Protein AF-A0A661BCQ5-F1 (afdb_monomer_lite)

Foldseek 3Di:
DDDDDDDDDPPPPDDDDDDDPPDDDFDLPPDPDCVVPDPDFFQKDKDQQWQFFQRDIAHAPPRIWIFGDGPVRLAHAAFAKKKKKFDWFAAALDADAFWKKKWKKWFAADAFPDDDLWGGAKFKFKWKDQPRPPDTDTFAWVVGAPIQFYPQVVVVVVNTRDGGHHGGDPYIDMIMGGPSVCHGTTMMMMIITGHHNADICVRCRNSGGNGMIIAFTWTGGPPDTRDTDGSPDCNTIDMDGPQFDFDQDDPDPPDSGGDIDGDDPPPPDDD

Sequence (271 aa):
MFKRLSFVFALVLAGAVWGQIDTLLFENFDHWDTTGWIFYQKFWHIRSDTITVHGHSAEPYDGGYWWCGIDSINGYSNWWLQYLVSKKFYIPPTHTGPVQLSFMLNMNIEPPAVYEIYDGWDGFNVRISTDGGATFQVIEPTPAYPCRSMYCFALNGEGDSIPGWGGSTTGWERKVFDISTYAGDSVIIAFVFSADPAVCTADTPAAGFYGVLIDNIVVKDSVDTFFADFAVDTSNFCPRDGYGTFTLTNATAHSDSYSLVAPNTIGTNYY

Secondary structure (DSSP, 8-state):
----------------------------S-----TT------SEEEE-SPEEETTEEE--SBSBEEEESBGGGTB--SSEEEEEEEPPEEPPSS-SS--EEEEEEEEE-PPP--BTTBSBSSEEEEEEESSSSS--EEPPPSSPPSBSSBHHHHHTTS-S---BB-SB-SS-EEEEEE-GGGTTSEEEEEEEEEE-SS--TTT-GGG---EEEEEEEEEE-SS-EEEEE-SS-SSSEEEEETT---B---S--SSS----B----------

Structure (mmCIF, N/CA/C/O backbone):
data_AF-A0A661BCQ5-F1
#
_entry.id   AF-A0A661BCQ5-F1
#
loop_
_atom_site.group_PDB
_atom_site.id
_atom_site.type_symbol
_atom_site.label_atom_id
_atom_site.label_alt_id
_atom_site.label_comp_id
_atom_site.label_asym_id
_atom_site.label_entity_id
_atom_site.label_seq_id
_atom_site.pdbx_PDB_ins_code
_atom_site.Cartn_x
_atom_site.Cartn_y
_atom_site.Cartn_z
_atom_site.occupancy
_atom_site.B_iso_or_equiv
_atom_site.auth_seq_id
_atom_site.auth_comp_id
_atom_site.auth_asym_id
_atom_site.auth_atom_id
_atom_site.pdbx_PDB_model_num
ATOM 1 N N . MET A 1 1 ? 28.826 -59.892 24.900 1.00 38.97 1 MET A N 1
ATOM 2 C CA . MET A 1 1 ? 28.587 -59.035 26.081 1.00 38.97 1 MET A CA 1
ATOM 3 C C . MET A 1 1 ? 27.249 -58.326 25.863 1.00 38.97 1 MET A C 1
ATOM 5 O O . MET A 1 1 ? 26.991 -57.917 24.742 1.00 38.97 1 MET A O 1
ATOM 9 N N . PHE A 1 2 ? 26.374 -58.381 26.872 1.00 28.28 2 PHE A N 1
ATOM 10 C CA . PHE A 1 2 ? 24.944 -58.002 26.958 1.00 28.28 2 PHE A CA 1
ATOM 11 C C . PHE A 1 2 ? 24.516 -56.788 26.098 1.00 28.28 2 PHE A C 1
ATOM 13 O O . PHE A 1 2 ? 25.200 -55.778 26.120 1.00 28.28 2 PHE A O 1
ATOM 20 N N . LYS A 1 3 ? 23.545 -56.886 25.169 1.00 27.20 3 LYS A N 1
ATOM 21 C CA . LYS A 1 3 ? 22.061 -57.062 25.225 1.00 27.20 3 LYS A CA 1
ATOM 22 C C . LYS A 1 3 ? 21.255 -55.754 25.426 1.00 27.20 3 LYS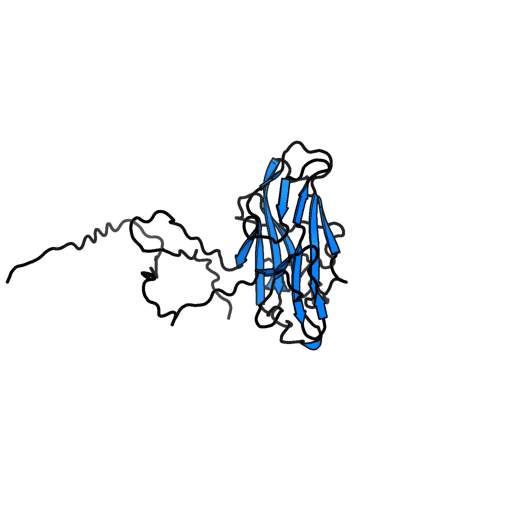 A C 1
ATOM 24 O O . LYS A 1 3 ? 21.135 -55.299 26.550 1.00 27.20 3 LYS A O 1
ATOM 29 N N . ARG A 1 4 ? 20.602 -55.337 24.319 1.00 33.22 4 ARG A N 1
ATOM 30 C CA . ARG A 1 4 ? 19.243 -54.753 24.130 1.00 33.22 4 ARG A CA 1
ATOM 31 C C . ARG A 1 4 ? 18.815 -53.519 24.949 1.00 33.22 4 ARG A C 1
ATOM 33 O O . ARG A 1 4 ? 18.757 -53.618 26.164 1.00 33.22 4 ARG A O 1
ATOM 40 N N . LEU A 1 5 ? 18.192 -52.538 24.273 1.00 27.22 5 LEU A N 1
ATOM 41 C CA . LEU A 1 5 ? 16.754 -52.273 24.475 1.00 27.22 5 LEU A CA 1
ATOM 42 C C . LEU A 1 5 ? 16.094 -51.515 23.302 1.00 27.22 5 LEU A C 1
ATOM 44 O O . LEU A 1 5 ? 16.668 -50.589 22.745 1.00 27.22 5 LEU A O 1
ATOM 48 N N . SER A 1 6 ? 14.901 -51.990 22.938 1.00 31.36 6 SER A N 1
ATOM 49 C CA . SER A 1 6 ? 13.970 -51.541 21.887 1.00 31.36 6 SER A CA 1
ATOM 50 C C . SER A 1 6 ? 13.321 -50.177 22.233 1.00 31.36 6 SER A C 1
ATOM 52 O O . SER A 1 6 ? 13.485 -49.718 23.355 1.00 31.36 6 SER A O 1
ATOM 54 N N . PHE A 1 7 ? 12.608 -49.454 21.357 1.00 25.42 7 PHE A N 1
ATOM 55 C CA . PHE A 1 7 ? 11.329 -49.820 20.726 1.00 25.42 7 PHE A CA 1
ATOM 56 C C . PHE A 1 7 ? 11.098 -49.098 19.388 1.00 25.42 7 PHE A C 1
ATOM 58 O O . PHE A 1 7 ? 11.237 -47.885 19.292 1.00 25.42 7 PHE A O 1
ATOM 65 N N . VAL A 1 8 ? 10.633 -49.857 18.392 1.00 32.72 8 VAL A N 1
ATOM 66 C CA . VAL A 1 8 ? 9.816 -49.345 17.286 1.00 32.72 8 VAL A CA 1
ATOM 67 C C . VAL A 1 8 ? 8.364 -49.535 17.711 1.00 32.72 8 VAL A C 1
ATOM 69 O O . VAL A 1 8 ? 7.945 -50.666 17.959 1.00 32.72 8 VAL A O 1
ATOM 72 N N . PHE A 1 9 ? 7.607 -48.445 17.793 1.00 25.94 9 PHE A N 1
ATOM 73 C CA . PHE A 1 9 ? 6.148 -48.482 17.814 1.00 25.94 9 PHE A CA 1
ATOM 74 C C . PHE A 1 9 ? 5.657 -47.849 16.512 1.00 25.94 9 PHE A C 1
ATOM 76 O O . PHE A 1 9 ? 5.392 -46.656 16.438 1.00 25.94 9 PHE A O 1
ATOM 83 N N . ALA A 1 10 ? 5.569 -48.663 15.462 1.00 30.55 10 ALA A N 1
ATOM 84 C CA . ALA A 1 10 ? 4.725 -48.357 14.320 1.00 30.55 10 ALA A CA 1
ATOM 85 C C . ALA A 1 10 ? 3.391 -49.063 14.566 1.00 30.55 10 ALA A C 1
ATOM 87 O O . ALA A 1 10 ? 3.222 -50.232 14.221 1.00 30.55 10 ALA A O 1
ATOM 88 N N . LEU A 1 11 ? 2.456 -48.370 15.216 1.00 27.83 11 LEU A N 1
ATOM 89 C CA . LEU A 1 11 ? 1.052 -48.752 15.145 1.00 27.83 11 LEU A CA 1
ATOM 90 C C . LEU A 1 11 ? 0.456 -48.033 13.935 1.00 27.83 11 LEU A C 1
ATOM 92 O O . LEU A 1 11 ? -0.059 -46.925 14.043 1.00 27.83 11 LEU A O 1
ATOM 96 N N . VAL A 1 12 ? 0.563 -48.668 12.769 1.00 34.12 12 VAL A N 1
ATOM 97 C CA . VAL A 1 12 ? -0.221 -48.285 11.594 1.00 34.12 12 VAL A CA 1
ATOM 98 C C . VAL A 1 12 ? -1.623 -48.845 11.807 1.00 34.12 12 VAL A C 1
ATOM 100 O O . VAL A 1 12 ? -1.898 -50.001 11.489 1.00 34.12 12 VAL A O 1
ATOM 103 N N . LEU A 1 13 ? -2.514 -48.033 12.379 1.00 29.53 13 LEU A N 1
ATOM 104 C CA . LEU A 1 13 ? -3.941 -48.227 12.155 1.00 29.53 13 LEU A CA 1
ATOM 105 C C . LEU A 1 13 ? -4.255 -47.626 10.784 1.00 29.53 13 LEU A C 1
ATOM 107 O O . LEU A 1 13 ? -4.392 -46.415 10.634 1.00 29.53 13 LEU A O 1
ATOM 111 N N . ALA A 1 14 ? -4.330 -48.487 9.771 1.00 40.12 14 ALA A N 1
ATOM 112 C CA . ALA A 1 14 ? -4.916 -48.126 8.493 1.00 40.12 14 ALA A CA 1
ATOM 113 C C . ALA A 1 14 ? -6.410 -47.851 8.711 1.00 40.12 14 ALA A C 1
ATOM 115 O O . ALA A 1 14 ? -7.184 -48.762 9.008 1.00 40.12 14 ALA A O 1
ATOM 116 N N . GLY A 1 15 ? -6.801 -46.588 8.578 1.00 31.14 15 GLY A N 1
ATOM 117 C CA . GLY A 1 15 ? -8.184 -46.147 8.647 1.00 31.14 15 GLY A CA 1
ATOM 118 C C . GLY A 1 15 ? -8.386 -44.940 7.745 1.00 31.14 15 GLY A C 1
ATOM 119 O O . GLY A 1 15 ? -8.089 -43.829 8.151 1.00 31.14 15 GLY A O 1
ATOM 120 N N . ALA A 1 16 ? -8.920 -45.210 6.554 1.00 32.66 16 ALA A N 1
ATOM 121 C CA . ALA A 1 16 ? -9.483 -44.271 5.586 1.00 32.66 16 ALA A CA 1
ATOM 122 C C . ALA A 1 16 ? -8.531 -43.247 4.928 1.00 32.66 16 ALA A C 1
ATOM 124 O O . ALA A 1 16 ? -7.803 -42.492 5.555 1.00 32.66 16 ALA A O 1
ATOM 125 N N . VAL A 1 17 ? -8.603 -43.258 3.596 1.00 42.41 17 VAL A N 1
ATOM 126 C CA . VAL A 1 17 ? -8.087 -42.290 2.621 1.00 42.41 17 VAL A CA 1
ATOM 127 C C . VAL A 1 17 ? -8.208 -40.845 3.123 1.00 42.41 17 VAL A C 1
ATOM 129 O O . VAL A 1 17 ? -9.232 -40.522 3.707 1.00 42.41 17 VAL A O 1
ATOM 132 N N . TRP A 1 18 ? -7.178 -40.026 2.875 1.00 35.28 18 TRP A N 1
ATOM 133 C CA . TRP A 1 18 ? -7.179 -38.631 2.376 1.00 35.28 18 TRP A CA 1
ATOM 134 C C . TRP A 1 18 ? -5.913 -37.912 2.882 1.00 35.28 18 TRP A C 1
ATOM 136 O O . TRP A 1 18 ? -5.773 -37.654 4.072 1.00 35.28 18 TRP A O 1
ATOM 146 N N . GLY A 1 19 ? -5.000 -37.581 1.961 1.00 36.69 19 GLY A N 1
ATOM 147 C CA . GLY A 1 19 ? -3.818 -36.754 2.226 1.00 36.69 19 GLY A CA 1
ATOM 148 C C . GLY A 1 19 ? -2.511 -37.542 2.288 1.00 36.69 19 GLY A C 1
ATOM 149 O O . GLY A 1 19 ? -2.118 -38.051 3.332 1.00 36.69 19 GLY A O 1
ATOM 150 N N . GLN A 1 20 ? -1.811 -37.614 1.157 1.00 32.84 20 GLN A N 1
ATOM 151 C CA . GLN A 1 20 ? -0.380 -37.899 1.126 1.00 32.84 20 GLN A CA 1
ATOM 152 C C . GLN A 1 20 ? 0.323 -36.755 1.874 1.00 32.84 20 GLN A C 1
ATOM 154 O O . GLN A 1 20 ? 0.468 -35.660 1.339 1.00 32.84 20 GLN A O 1
ATOM 159 N N . ILE A 1 21 ? 0.681 -36.973 3.141 1.00 36.84 21 ILE A N 1
ATOM 160 C CA . ILE A 1 21 ? 1.631 -36.108 3.845 1.00 36.84 21 ILE A CA 1
ATOM 161 C C . ILE A 1 21 ? 3.004 -36.548 3.353 1.00 36.84 21 ILE A C 1
ATOM 163 O O . ILE A 1 21 ? 3.598 -37.463 3.920 1.00 36.84 21 ILE A O 1
ATOM 167 N N . ASP A 1 22 ? 3.461 -35.952 2.253 1.00 32.72 22 ASP A N 1
ATOM 168 C CA . ASP A 1 22 ? 4.831 -36.127 1.789 1.00 32.72 22 ASP A CA 1
ATOM 169 C C . ASP A 1 22 ? 5.693 -34.942 2.215 1.00 32.72 22 ASP A C 1
ATOM 171 O O . ASP A 1 22 ? 5.356 -33.780 2.002 1.00 32.72 22 ASP A O 1
ATOM 175 N N . THR A 1 23 ? 6.852 -35.302 2.760 1.00 39.19 23 THR A N 1
ATOM 176 C CA . THR A 1 23 ? 7.944 -34.458 3.263 1.00 39.19 23 THR A CA 1
ATOM 177 C C . THR A 1 23 ? 7.744 -33.902 4.674 1.00 39.19 23 THR A C 1
ATOM 179 O O . THR A 1 23 ? 7.402 -32.744 4.890 1.00 39.19 23 THR A O 1
ATOM 182 N N . LEU A 1 24 ? 8.064 -34.740 5.664 1.00 33.81 24 LEU A N 1
ATOM 183 C CA . LEU A 1 24 ? 8.496 -34.275 6.978 1.00 33.81 24 LEU A CA 1
ATOM 184 C C . LEU A 1 24 ? 9.993 -33.946 6.878 1.00 33.81 24 LEU A C 1
ATOM 186 O O . LEU A 1 24 ? 10.824 -34.855 6.839 1.00 33.81 24 LEU A O 1
ATOM 190 N N . LEU A 1 25 ? 10.345 -32.664 6.795 1.00 40.47 25 LEU A N 1
ATOM 191 C CA . LEU A 1 25 ? 11.732 -32.248 6.975 1.00 40.47 25 LEU A CA 1
ATOM 192 C C . LEU A 1 25 ? 11.998 -32.209 8.487 1.00 40.47 25 LEU A C 1
ATOM 194 O O . LEU A 1 25 ? 11.470 -31.355 9.194 1.00 40.47 25 LEU A O 1
ATOM 198 N N . PHE A 1 26 ? 12.752 -33.184 8.993 1.00 40.34 26 PHE A N 1
ATOM 199 C CA . PHE A 1 26 ? 13.313 -33.126 10.340 1.00 40.34 26 PHE A CA 1
ATOM 200 C C . PHE A 1 26 ? 14.708 -32.516 10.240 1.00 40.34 26 PHE A C 1
ATOM 202 O O . PHE A 1 26 ? 15.624 -33.162 9.733 1.00 40.34 26 PHE A O 1
ATOM 209 N N . GLU A 1 27 ? 14.878 -31.307 10.761 1.00 49.47 27 GLU A N 1
ATOM 210 C CA . GLU A 1 27 ? 16.190 -30.770 11.104 1.00 49.47 27 GLU A CA 1
ATOM 211 C C . GLU A 1 27 ? 16.249 -30.492 12.608 1.00 49.47 27 GLU A C 1
ATOM 213 O O . GLU A 1 27 ? 15.249 -30.133 13.227 1.00 49.47 27 GLU A O 1
ATOM 218 N N . ASN A 1 28 ? 17.412 -30.710 13.216 1.00 47.06 28 ASN A N 1
ATOM 219 C CA . ASN A 1 28 ? 17.633 -30.493 14.645 1.00 47.06 28 ASN A CA 1
ATOM 220 C C . ASN A 1 28 ? 18.299 -29.143 14.945 1.00 47.06 28 ASN A C 1
ATOM 222 O O . ASN A 1 28 ? 18.688 -28.928 16.082 1.00 47.06 28 ASN A O 1
ATOM 226 N N . PHE A 1 29 ? 18.458 -28.257 13.950 1.00 51.22 29 PHE A N 1
ATOM 227 C CA . PHE A 1 29 ? 19.062 -26.919 14.083 1.00 51.22 29 PHE A CA 1
ATOM 228 C C . PHE A 1 29 ? 20.459 -26.871 14.762 1.00 51.22 29 PHE A C 1
ATOM 230 O O . PHE A 1 29 ? 20.977 -25.790 15.019 1.00 51.22 29 PHE A O 1
ATOM 237 N N . ASP A 1 30 ? 21.108 -28.019 14.998 1.00 49.00 30 ASP A N 1
ATOM 238 C CA . ASP A 1 30 ? 22.415 -28.139 15.671 1.00 49.00 30 ASP A CA 1
ATOM 239 C C . ASP A 1 30 ? 23.600 -28.190 14.694 1.00 49.00 30 ASP A C 1
ATOM 241 O O . ASP A 1 30 ? 24.762 -28.320 15.092 1.00 49.00 30 ASP A O 1
ATOM 245 N N . HIS A 1 31 ? 23.330 -28.127 13.392 1.00 48.34 31 HIS A N 1
ATOM 246 C CA . HIS A 1 31 ? 24.364 -28.157 12.372 1.00 48.34 31 HIS A CA 1
ATOM 247 C C . HIS A 1 31 ? 24.657 -26.720 11.922 1.00 48.34 31 HIS A C 1
ATOM 249 O O . HIS A 1 31 ? 23.824 -26.063 11.312 1.00 48.34 31 HIS A O 1
ATOM 255 N N . TRP A 1 32 ? 25.861 -26.227 12.225 1.00 46.78 32 TRP A N 1
ATOM 256 C CA . TRP A 1 32 ? 26.36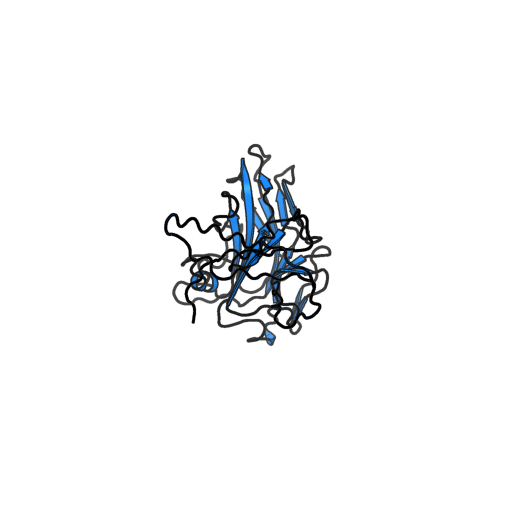8 -24.902 11.822 1.00 46.78 32 TRP A CA 1
ATOM 257 C C . TRP A 1 32 ? 26.555 -24.752 10.303 1.00 46.78 32 TRP A C 1
ATOM 259 O O . TRP A 1 32 ? 26.992 -23.703 9.830 1.00 46.78 32 TRP A O 1
ATOM 269 N N . ASP A 1 33 ? 26.258 -25.802 9.540 1.00 52.22 33 ASP A N 1
ATOM 270 C CA . ASP A 1 33 ? 26.276 -25.776 8.090 1.00 52.22 33 ASP A CA 1
ATOM 271 C C . ASP A 1 33 ? 24.944 -25.245 7.568 1.00 52.22 33 ASP A C 1
ATOM 273 O O . ASP A 1 33 ? 23.920 -25.933 7.570 1.00 52.22 33 ASP A O 1
ATOM 277 N N . THR A 1 34 ? 24.979 -24.003 7.099 1.00 46.19 34 THR A N 1
ATOM 278 C CA . THR A 1 34 ? 23.860 -23.394 6.388 1.00 46.19 34 THR A CA 1
ATOM 279 C C . THR A 1 34 ? 23.833 -23.769 4.901 1.00 46.19 34 THR A C 1
ATOM 281 O O . THR A 1 34 ? 23.013 -23.248 4.142 1.00 46.19 34 THR A O 1
ATOM 284 N N . THR A 1 35 ? 24.693 -24.690 4.448 1.00 40.56 35 THR A N 1
ATOM 285 C CA . THR A 1 35 ? 24.669 -25.194 3.071 1.00 40.56 35 THR A CA 1
ATOM 286 C C . THR A 1 35 ? 23.353 -25.931 2.819 1.00 40.56 35 THR A C 1
ATOM 288 O O . THR A 1 35 ? 23.097 -26.992 3.379 1.00 40.56 35 THR A O 1
ATOM 291 N N . GLY A 1 36 ? 22.500 -25.349 1.974 1.00 40.25 36 GLY A N 1
ATOM 292 C CA . GLY A 1 36 ? 21.152 -25.851 1.677 1.00 40.25 36 GLY A CA 1
ATOM 293 C C . GLY A 1 36 ? 20.017 -25.026 2.290 1.00 40.25 36 GLY A C 1
ATOM 294 O O . GLY A 1 36 ? 18.862 -25.240 1.928 1.00 40.25 36 GLY A O 1
ATOM 295 N N . TRP A 1 37 ? 20.324 -24.049 3.148 1.00 39.94 37 TRP A N 1
ATOM 296 C CA . TRP A 1 37 ? 19.336 -23.095 3.643 1.00 39.94 37 TRP A CA 1
ATOM 297 C C . TRP A 1 37 ? 18.995 -22.086 2.554 1.00 39.94 37 TRP A C 1
ATOM 299 O O . TRP A 1 37 ? 19.858 -21.368 2.045 1.00 39.94 37 TRP A O 1
ATOM 309 N N . ILE A 1 38 ? 17.714 -22.015 2.208 1.00 42.12 38 ILE A N 1
ATOM 310 C CA . ILE A 1 38 ? 17.188 -20.964 1.344 1.00 42.12 38 ILE A CA 1
ATOM 311 C C . ILE A 1 38 ? 16.946 -19.757 2.249 1.00 42.12 38 ILE A C 1
ATOM 313 O O . ILE A 1 38 ? 16.073 -19.788 3.116 1.00 42.12 38 ILE A O 1
ATOM 317 N N . PHE A 1 39 ? 17.740 -18.701 2.082 1.00 39.44 39 PHE A N 1
ATOM 318 C CA . PHE A 1 39 ? 17.454 -17.429 2.735 1.00 39.44 39 PHE A CA 1
ATOM 319 C C . PHE A 1 39 ? 16.118 -16.914 2.211 1.00 39.44 39 PHE A C 1
ATOM 321 O O . PHE A 1 39 ? 15.971 -16.632 1.022 1.00 39.44 39 PHE A O 1
ATOM 328 N N . TYR A 1 40 ? 15.142 -16.811 3.109 1.00 48.31 40 TYR A N 1
ATOM 329 C CA . TYR A 1 40 ? 13.869 -16.186 2.801 1.00 48.31 40 TYR A CA 1
ATOM 330 C C . TYR A 1 40 ? 14.112 -14.700 2.560 1.00 48.31 40 TYR A C 1
ATOM 332 O O . TYR A 1 40 ? 14.496 -13.961 3.472 1.00 48.31 40 TYR A O 1
ATOM 340 N N . GLN A 1 41 ? 13.954 -14.279 1.313 1.00 58.47 41 GLN A N 1
ATOM 341 C CA . GLN A 1 41 ? 14.077 -12.886 0.947 1.00 58.47 41 GLN A CA 1
ATOM 342 C C . GLN A 1 41 ? 12.859 -12.149 1.495 1.00 58.47 41 GLN A C 1
ATOM 344 O O . GLN A 1 41 ? 11.745 -12.328 1.018 1.00 58.47 41 GLN A O 1
ATOM 349 N N . LYS A 1 42 ? 13.066 -11.331 2.530 1.00 67.88 42 LYS A N 1
ATOM 350 C CA . LYS A 1 42 ? 12.036 -10.389 2.964 1.00 67.88 42 LYS A CA 1
ATOM 351 C C . LYS A 1 42 ? 11.925 -9.308 1.904 1.00 67.88 42 LYS A C 1
ATOM 353 O O . LYS A 1 42 ? 12.941 -8.755 1.487 1.00 67.88 42 LYS A O 1
ATOM 358 N N . PHE A 1 43 ? 10.702 -9.016 1.490 1.00 85.88 43 PHE A N 1
ATOM 359 C CA . PHE A 1 43 ? 10.437 -7.924 0.562 1.00 85.88 43 PHE A CA 1
ATOM 360 C C . PHE A 1 43 ? 9.933 -6.677 1.273 1.00 85.88 43 PHE A C 1
ATOM 362 O O . PHE A 1 43 ? 10.049 -5.606 0.708 1.00 85.88 43 PHE A O 1
ATOM 369 N N . TRP A 1 44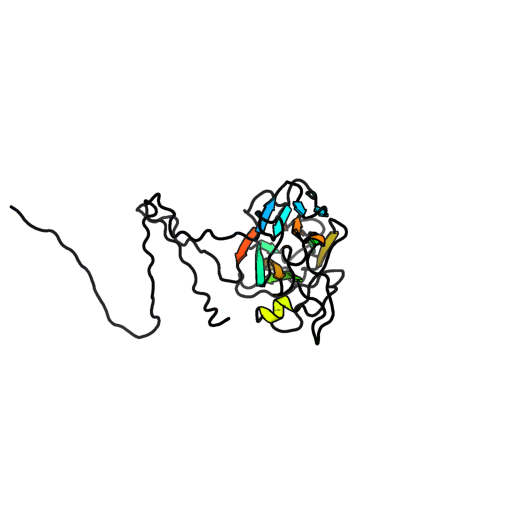 ? 9.445 -6.791 2.512 1.00 91.44 44 TRP A N 1
ATOM 370 C CA . TRP A 1 44 ? 9.092 -5.650 3.354 1.00 91.44 44 TRP A CA 1
ATOM 371 C C . TRP A 1 44 ? 10.077 -5.484 4.510 1.00 91.44 44 TRP A C 1
ATOM 373 O O . TRP A 1 44 ? 10.330 -6.427 5.267 1.00 91.44 44 TRP A O 1
ATOM 383 N N . HIS A 1 45 ? 10.578 -4.264 4.666 1.00 89.88 45 HIS A N 1
ATOM 384 C CA . HIS A 1 45 ? 11.631 -3.899 5.610 1.00 89.88 45 HIS A CA 1
ATOM 385 C C . HIS A 1 45 ? 11.237 -2.664 6.399 1.00 89.88 45 HIS A C 1
ATOM 387 O O . HIS A 1 45 ? 10.542 -1.798 5.879 1.00 89.88 45 HIS A O 1
ATOM 393 N N . ILE A 1 46 ? 11.742 -2.555 7.623 1.00 92.06 46 ILE A N 1
ATOM 394 C CA . ILE A 1 46 ? 11.765 -1.283 8.340 1.00 92.06 46 ILE A CA 1
ATOM 395 C C . ILE A 1 46 ? 13.125 -0.651 8.098 1.00 92.06 46 ILE A C 1
ATOM 397 O O . ILE A 1 46 ? 14.154 -1.285 8.346 1.00 92.06 46 ILE A O 1
ATOM 401 N N . ARG A 1 47 ? 13.124 0.593 7.629 1.00 93.00 47 ARG A N 1
ATOM 402 C CA . ARG A 1 47 ? 14.332 1.381 7.383 1.00 93.00 47 ARG A CA 1
ATOM 403 C C . ARG A 1 47 ? 14.197 2.763 8.003 1.00 93.00 47 ARG A C 1
ATOM 405 O O . ARG A 1 47 ? 13.099 3.253 8.238 1.00 93.00 47 ARG A O 1
ATOM 412 N N . SER A 1 48 ? 15.340 3.377 8.279 1.00 94.12 48 SER A N 1
ATOM 413 C CA . SER A 1 48 ? 15.457 4.742 8.815 1.00 94.12 48 SER A CA 1
ATOM 414 C C . SER A 1 48 ? 16.508 5.561 8.065 1.00 94.12 48 SER A C 1
ATOM 416 O O . SER A 1 48 ? 16.867 6.659 8.480 1.00 94.12 48 SER A O 1
ATOM 418 N N . ASP A 1 49 ? 17.070 4.998 7.000 1.00 94.44 49 ASP A N 1
ATOM 419 C CA . ASP A 1 49 ? 18.061 5.620 6.139 1.00 94.44 49 ASP A CA 1
ATOM 420 C C . ASP A 1 49 ? 17.424 6.079 4.825 1.00 94.44 49 ASP A C 1
ATOM 422 O O . ASP A 1 49 ? 16.334 5.648 4.450 1.00 94.44 49 ASP A O 1
ATOM 426 N N . THR A 1 50 ? 18.100 6.972 4.113 1.00 94.44 50 THR A N 1
ATOM 427 C CA . THR A 1 50 ? 17.688 7.411 2.781 1.00 94.44 50 THR A CA 1
ATOM 428 C C . THR A 1 50 ? 17.783 6.255 1.793 1.00 94.44 50 THR A C 1
ATOM 430 O O . THR A 1 50 ? 18.874 5.726 1.560 1.00 94.44 50 THR A O 1
ATOM 433 N N . ILE A 1 51 ? 16.687 5.914 1.117 1.00 93.44 51 ILE A N 1
ATOM 434 C CA . ILE A 1 51 ? 16.787 5.034 -0.048 1.00 93.44 51 ILE A CA 1
ATOM 435 C C . ILE A 1 51 ? 17.284 5.846 -1.239 1.00 93.44 51 ILE A C 1
ATOM 437 O O . ILE A 1 51 ? 16.805 6.951 -1.478 1.00 93.44 51 ILE A O 1
ATOM 441 N N . THR A 1 52 ? 18.273 5.332 -1.970 1.00 92.56 52 THR A N 1
ATOM 442 C CA . THR A 1 52 ? 18.791 5.980 -3.182 1.00 92.56 52 THR A CA 1
ATOM 443 C C . THR A 1 52 ? 19.003 4.953 -4.284 1.00 92.56 52 THR A C 1
ATOM 445 O O . THR A 1 52 ? 19.737 3.980 -4.100 1.00 92.56 52 THR A O 1
ATOM 448 N N . VAL A 1 53 ? 18.404 5.211 -5.447 1.00 91.62 53 VAL A N 1
ATOM 449 C CA . VAL A 1 53 ? 18.528 4.405 -6.665 1.00 91.62 53 VAL A CA 1
ATOM 450 C C . VAL A 1 53 ? 18.800 5.342 -7.831 1.00 91.62 53 VAL A C 1
ATOM 452 O O . VAL A 1 53 ? 17.972 6.181 -8.169 1.00 91.62 53 VAL A O 1
ATOM 455 N N . HIS A 1 54 ? 19.982 5.231 -8.439 1.00 87.75 54 HIS A N 1
ATOM 456 C CA . HIS A 1 54 ? 20.352 5.994 -9.641 1.00 87.75 54 HIS A CA 1
ATOM 457 C C . HIS A 1 54 ? 20.093 7.518 -9.561 1.00 87.75 54 HIS A C 1
ATOM 459 O O . HIS A 1 54 ? 19.745 8.151 -10.552 1.00 87.75 54 HIS A O 1
ATOM 465 N N . GLY A 1 55 ? 20.301 8.126 -8.386 1.00 84.12 55 GLY A N 1
ATOM 466 C CA . GLY A 1 55 ? 20.124 9.570 -8.165 1.00 84.12 55 GLY A CA 1
ATOM 467 C C . GLY A 1 55 ? 18.709 9.993 -7.759 1.00 84.12 55 GLY A C 1
ATOM 468 O O . GLY A 1 55 ? 18.500 11.162 -7.447 1.00 84.12 55 GLY A O 1
ATOM 469 N N . HIS A 1 56 ? 17.765 9.055 -7.708 1.00 90.88 56 HIS A N 1
ATOM 470 C CA . HIS A 1 56 ? 16.460 9.242 -7.087 1.00 90.88 56 HIS A CA 1
ATOM 471 C C . HIS A 1 56 ? 16.557 8.831 -5.626 1.00 90.88 56 HIS A C 1
ATOM 473 O O . HIS A 1 56 ? 17.076 7.752 -5.335 1.00 90.88 56 HIS A O 1
ATOM 479 N N . SER A 1 57 ? 16.070 9.673 -4.718 1.00 91.06 57 SER A N 1
ATOM 480 C CA . SER A 1 57 ? 16.085 9.377 -3.291 1.00 91.06 57 SER A CA 1
ATOM 481 C C . SER A 1 57 ? 14.742 9.626 -2.622 1.00 91.06 57 SER A C 1
ATOM 483 O O . SER A 1 57 ? 13.961 10.483 -3.042 1.00 91.06 57 SER A O 1
ATOM 485 N N . ALA A 1 58 ? 14.493 8.871 -1.557 1.00 92.19 58 ALA A N 1
ATOM 486 C CA . ALA A 1 58 ? 13.430 9.149 -0.608 1.00 92.19 58 ALA A CA 1
ATOM 487 C C . ALA A 1 58 ? 14.005 9.110 0.812 1.00 92.19 58 ALA A C 1
ATOM 489 O O . ALA A 1 58 ? 14.562 8.109 1.260 1.00 92.19 58 ALA A O 1
ATOM 490 N N . GLU A 1 59 ? 13.894 10.244 1.496 1.00 93.00 59 GLU A N 1
ATOM 491 C CA . GLU A 1 59 ? 14.256 10.382 2.905 1.00 93.00 59 GLU A CA 1
ATOM 492 C C . GLU A 1 59 ? 13.145 9.815 3.802 1.00 93.00 59 GLU A C 1
ATOM 494 O O . GLU A 1 59 ? 11.977 9.840 3.391 1.00 93.00 59 GLU A O 1
ATOM 499 N N . PRO A 1 60 ? 13.462 9.364 5.030 1.00 93.00 60 PRO A N 1
ATOM 500 C CA . PRO A 1 60 ? 12.447 8.999 6.015 1.00 93.00 60 PRO A CA 1
ATOM 501 C C . PRO A 1 60 ? 11.427 10.123 6.243 1.00 93.00 60 PRO A C 1
ATOM 503 O O . PRO A 1 60 ? 11.788 11.302 6.232 1.00 93.00 60 PRO A O 1
ATOM 506 N N . TYR A 1 61 ? 10.160 9.764 6.469 1.00 89.31 61 TYR A N 1
ATOM 507 C CA . TYR A 1 61 ? 9.117 10.748 6.763 1.00 89.31 61 TYR A CA 1
ATOM 508 C C . TYR A 1 61 ? 9.222 11.266 8.202 1.00 89.31 61 TYR A C 1
ATOM 510 O O . TYR A 1 61 ? 9.335 12.475 8.406 1.00 89.31 61 TYR A O 1
ATOM 518 N N . ASP A 1 62 ? 9.216 10.356 9.182 1.00 89.75 62 ASP A N 1
ATOM 519 C CA . ASP A 1 62 ? 9.303 10.678 10.611 1.00 89.75 62 ASP A CA 1
ATOM 520 C C . ASP A 1 62 ? 10.170 9.650 11.359 1.00 89.75 62 ASP A C 1
ATOM 522 O O . ASP A 1 62 ? 9.722 8.850 12.177 1.00 89.75 62 ASP A O 1
ATOM 526 N N . GLY A 1 63 ? 11.463 9.635 11.026 1.00 87.75 63 GLY A N 1
ATOM 527 C CA . GLY A 1 63 ? 12.463 8.755 11.635 1.00 87.75 63 GLY A CA 1
ATOM 528 C C . GLY A 1 63 ? 12.572 7.371 10.989 1.00 87.75 63 GLY A C 1
ATOM 529 O O . GLY A 1 63 ? 13.694 6.927 10.758 1.00 87.75 63 GLY A O 1
ATOM 530 N N . GLY A 1 64 ? 11.455 6.721 10.654 1.00 92.25 64 GLY A N 1
ATOM 531 C CA . GLY A 1 64 ? 11.414 5.400 10.013 1.00 92.25 64 GLY A CA 1
ATOM 532 C C . GLY A 1 64 ? 10.462 5.331 8.818 1.00 92.25 64 GLY A C 1
ATOM 533 O O . GLY A 1 64 ? 9.859 6.330 8.439 1.00 92.25 64 GLY A O 1
ATOM 534 N N . TYR A 1 65 ? 10.383 4.163 8.183 1.00 96.31 65 TYR A N 1
ATOM 535 C CA . TYR A 1 65 ? 9.336 3.786 7.230 1.00 96.31 65 TYR A CA 1
ATOM 536 C C . TYR A 1 65 ? 9.353 2.278 6.962 1.00 96.31 65 TYR A C 1
ATOM 538 O O . TYR A 1 65 ? 10.386 1.610 7.078 1.00 96.31 65 TYR A O 1
ATOM 546 N N . TRP A 1 66 ? 8.204 1.752 6.546 1.00 97.31 66 TRP A N 1
ATOM 547 C CA . TRP A 1 66 ? 8.120 0.456 5.887 1.00 97.31 66 TRP A CA 1
ATOM 548 C C . TRP A 1 66 ? 8.475 0.606 4.416 1.00 97.31 66 TRP A C 1
ATOM 550 O O . TRP A 1 66 ? 7.986 1.512 3.745 1.00 97.31 66 TRP A O 1
ATOM 560 N N . TRP A 1 67 ? 9.281 -0.308 3.897 1.00 97.06 67 TRP A N 1
ATOM 561 C CA . TRP A 1 67 ? 9.728 -0.316 2.514 1.00 97.06 67 TRP A CA 1
ATOM 562 C C . TRP A 1 67 ? 9.534 -1.676 1.869 1.00 97.06 67 TRP A C 1
ATOM 564 O O . TRP A 1 67 ? 10.034 -2.670 2.391 1.00 97.06 67 TRP A O 1
ATOM 574 N N . CYS A 1 68 ? 8.861 -1.703 0.721 1.00 96.25 68 CYS A N 1
ATOM 575 C CA . CYS A 1 68 ? 8.772 -2.874 -0.130 1.00 96.25 68 CYS A CA 1
ATOM 576 C C . CYS A 1 68 ? 9.864 -2.851 -1.210 1.00 96.25 68 CYS A C 1
ATOM 578 O O . CYS A 1 68 ? 9.748 -2.112 -2.191 1.00 96.25 68 CYS A O 1
ATOM 580 N N . GLY A 1 69 ? 10.894 -3.683 -1.054 1.00 92.69 69 GLY A N 1
ATOM 581 C CA . GLY A 1 69 ? 12.009 -3.817 -1.983 1.00 92.69 69 GLY A CA 1
ATOM 582 C C . GLY A 1 69 ? 13.043 -4.876 -1.573 1.00 92.69 69 GLY A C 1
ATOM 583 O O . GLY A 1 69 ? 12.827 -5.702 -0.688 1.00 92.69 69 GLY A O 1
ATOM 584 N N . ILE A 1 70 ? 14.180 -4.877 -2.262 1.00 89.12 70 ILE A N 1
ATOM 585 C CA . ILE A 1 70 ? 15.332 -5.755 -2.074 1.00 89.12 70 ILE A CA 1
ATOM 586 C C . ILE A 1 70 ? 16.531 -4.890 -1.691 1.00 89.12 70 ILE A C 1
ATOM 588 O O . ILE A 1 70 ? 17.011 -4.106 -2.514 1.00 89.12 70 ILE A O 1
ATOM 592 N N . ASP A 1 71 ? 17.071 -5.085 -0.486 1.00 87.25 71 ASP A N 1
ATOM 593 C CA . ASP A 1 71 ? 18.208 -4.307 0.031 1.00 87.25 71 ASP A CA 1
ATOM 594 C C . ASP A 1 71 ? 19.404 -4.255 -0.930 1.00 87.25 71 ASP A C 1
ATOM 596 O O . ASP A 1 71 ? 19.995 -3.199 -1.133 1.00 87.25 71 ASP A O 1
ATOM 600 N N . SER A 1 72 ? 19.751 -5.379 -1.568 1.00 87.06 72 SER A N 1
ATOM 601 C CA . SER A 1 72 ? 20.948 -5.474 -2.418 1.00 87.06 72 SER A CA 1
ATOM 602 C C . SER A 1 72 ? 20.904 -4.605 -3.677 1.00 87.06 72 SER A C 1
ATOM 604 O O . SER A 1 72 ? 21.959 -4.317 -4.241 1.00 87.06 72 SER A O 1
ATOM 606 N N . ILE A 1 73 ? 19.713 -4.186 -4.110 1.00 87.88 73 ILE A N 1
ATOM 607 C CA . ILE A 1 73 ? 19.523 -3.321 -5.283 1.00 87.88 73 ILE A CA 1
ATOM 608 C C . ILE A 1 73 ? 18.792 -2.013 -4.947 1.00 87.88 73 ILE A C 1
ATOM 610 O O . ILE A 1 73 ? 18.559 -1.212 -5.847 1.00 87.88 73 ILE A O 1
ATOM 614 N N . ASN A 1 74 ? 18.431 -1.787 -3.675 1.00 91.62 74 ASN A N 1
ATOM 615 C CA . ASN A 1 74 ? 17.601 -0.663 -3.222 1.00 91.62 74 ASN A CA 1
ATOM 616 C C . ASN A 1 74 ? 16.303 -0.475 -4.032 1.00 91.62 74 ASN A C 1
ATOM 618 O O . ASN A 1 74 ? 15.766 0.623 -4.103 1.00 91.62 74 ASN A O 1
ATOM 622 N N . GLY A 1 75 ? 15.764 -1.538 -4.622 1.00 94.62 75 GLY A N 1
ATOM 623 C CA . GLY A 1 75 ? 14.581 -1.463 -5.475 1.00 94.62 75 GLY A CA 1
ATOM 624 C C . GLY A 1 75 ? 13.814 -2.770 -5.508 1.00 94.62 75 GLY A C 1
ATOM 625 O O . GLY A 1 75 ? 13.924 -3.561 -4.581 1.00 94.62 75 GLY A O 1
ATOM 626 N N . TYR A 1 76 ? 13.028 -3.012 -6.545 1.00 94.25 76 TYR A N 1
ATOM 627 C CA . TYR A 1 76 ? 12.198 -4.208 -6.655 1.00 94.25 76 TYR A CA 1
ATOM 628 C C . TYR A 1 76 ? 12.507 -5.005 -7.920 1.00 94.25 76 TYR A C 1
ATOM 630 O O . TYR A 1 76 ? 13.284 -4.572 -8.772 1.00 94.25 76 TYR A O 1
ATOM 638 N N . SER A 1 77 ? 11.928 -6.201 -8.008 1.00 92.50 77 SER A N 1
ATOM 639 C CA . SER A 1 77 ? 12.045 -7.086 -9.165 1.00 92.50 77 SER A CA 1
ATOM 640 C C . SER A 1 77 ? 10.670 -7.413 -9.745 1.00 92.50 77 SER A C 1
ATOM 642 O O . SER A 1 77 ? 9.648 -7.142 -9.119 1.00 92.50 77 SER A O 1
ATOM 644 N N . ASN A 1 78 ? 10.672 -7.994 -10.939 1.00 89.69 78 ASN A N 1
ATOM 645 C CA . ASN A 1 78 ? 9.475 -8.427 -11.650 1.00 89.69 78 ASN A CA 1
ATOM 646 C C . ASN A 1 78 ? 8.774 -9.587 -10.922 1.00 89.69 78 ASN A C 1
ATOM 648 O O . ASN A 1 78 ? 9.360 -10.240 -10.052 1.00 89.69 78 ASN A O 1
ATOM 652 N N . TRP A 1 79 ? 7.543 -9.894 -11.339 1.00 86.19 79 TRP A N 1
ATOM 653 C CA . TRP A 1 79 ? 6.761 -11.047 -10.861 1.00 86.19 79 TRP A CA 1
ATOM 654 C C . TRP A 1 79 ? 6.464 -11.023 -9.358 1.00 86.19 79 TRP A C 1
ATOM 656 O O . TRP A 1 79 ? 6.552 -12.040 -8.663 1.00 86.19 79 TRP A O 1
ATOM 666 N N . TRP A 1 80 ? 6.139 -9.847 -8.827 1.00 86.94 80 TRP A N 1
ATOM 667 C CA . TRP A 1 80 ? 5.895 -9.688 -7.398 1.00 86.94 80 TRP A CA 1
ATOM 668 C C . TRP A 1 80 ? 4.422 -9.714 -7.035 1.00 86.94 80 TRP A C 1
ATOM 670 O O . TRP A 1 80 ? 3.570 -9.169 -7.735 1.00 86.94 80 TRP A O 1
ATOM 680 N N . LEU A 1 81 ? 4.164 -10.275 -5.856 1.00 89.38 81 LEU A N 1
ATOM 681 C CA . LEU A 1 81 ? 2.945 -10.076 -5.092 1.00 89.38 81 LEU A CA 1
ATOM 682 C C . LEU A 1 81 ? 3.297 -10.113 -3.602 1.00 89.38 81 LEU A C 1
ATOM 684 O O . LEU A 1 81 ? 3.459 -11.179 -3.004 1.00 89.38 81 LEU A O 1
ATOM 688 N N . GLN A 1 82 ? 3.452 -8.930 -3.018 1.00 90.12 82 GLN A N 1
ATOM 689 C CA . GLN A 1 82 ? 3.957 -8.747 -1.663 1.00 90.12 82 GLN A CA 1
ATOM 690 C C . GLN A 1 82 ? 2.896 -8.109 -0.782 1.00 90.12 82 GLN A C 1
ATOM 692 O O . GLN A 1 82 ? 2.376 -7.042 -1.112 1.00 90.12 82 GLN A O 1
ATOM 697 N N . TYR A 1 83 ? 2.621 -8.721 0.369 1.00 90.94 83 TYR A N 1
ATOM 698 C CA . TYR A 1 83 ? 1.687 -8.191 1.353 1.00 90.94 83 TYR A CA 1
ATOM 699 C C . TYR A 1 83 ? 2.434 -7.726 2.603 1.00 90.94 83 TYR A C 1
ATOM 701 O O . TYR A 1 83 ? 3.282 -8.435 3.143 1.00 90.94 83 TYR A O 1
ATOM 709 N N . LEU A 1 84 ? 2.048 -6.567 3.125 1.00 93.44 84 LEU A N 1
ATOM 710 C CA . LEU A 1 84 ? 2.317 -6.168 4.501 1.00 93.44 84 LEU A CA 1
ATOM 711 C C . LEU A 1 84 ? 0.990 -6.136 5.251 1.00 93.44 84 LEU A C 1
ATOM 713 O O . LEU A 1 84 ? 0.105 -5.347 4.920 1.00 93.44 84 LEU A O 1
ATOM 717 N N . VAL A 1 85 ? 0.834 -7.018 6.234 1.00 93.38 85 VAL A N 1
ATOM 718 C CA . VAL A 1 85 ? -0.456 -7.316 6.866 1.00 93.38 85 VAL A CA 1
ATOM 719 C C . VAL A 1 85 ? -0.440 -6.888 8.325 1.00 93.38 85 VAL A C 1
ATOM 721 O O . VAL A 1 85 ? 0.492 -7.207 9.059 1.00 93.38 85 VAL A O 1
ATOM 724 N N . SER A 1 86 ? -1.465 -6.161 8.760 1.00 95.00 86 SER A N 1
ATOM 725 C CA . SER A 1 86 ? -1.563 -5.697 10.139 1.00 95.00 86 SER A CA 1
ATOM 726 C C . SER A 1 86 ? -1.870 -6.855 11.089 1.00 95.00 86 SER A C 1
ATOM 728 O O . SER A 1 86 ? -2.510 -7.844 10.722 1.00 95.00 86 SER A O 1
ATOM 730 N N . LYS A 1 87 ? -1.543 -6.703 12.373 1.00 90.38 87 LYS A N 1
ATOM 731 C CA . LYS A 1 87 ? -2.242 -7.468 13.406 1.00 90.38 87 LYS A CA 1
ATOM 732 C C . LYS A 1 87 ? -3.728 -7.120 13.350 1.00 90.38 87 LYS A C 1
ATOM 734 O O . LYS A 1 87 ? -4.121 -6.023 12.943 1.00 90.38 87 LYS A O 1
ATOM 739 N N . LYS A 1 88 ? -4.558 -8.045 13.815 1.00 93.19 88 LYS A N 1
ATOM 740 C CA . LYS A 1 88 ? -5.990 -7.801 13.966 1.00 93.19 88 LYS A CA 1
ATOM 741 C C . LYS A 1 88 ? -6.236 -6.712 15.014 1.00 93.19 88 LYS A C 1
ATOM 743 O O . LYS A 1 88 ? -5.682 -6.786 16.112 1.00 93.19 88 LYS A O 1
ATOM 748 N N . PHE A 1 89 ? -7.101 -5.755 14.705 1.00 94.00 89 PHE A N 1
ATOM 749 C CA . PHE A 1 89 ? -7.556 -4.728 15.645 1.00 94.00 89 PHE A CA 1
ATOM 750 C C . PHE A 1 89 ? -9.069 -4.525 15.542 1.00 94.00 89 PHE A C 1
ATOM 752 O O . PHE A 1 89 ? -9.695 -4.932 14.567 1.00 94.00 89 PHE A O 1
ATOM 759 N N . TYR A 1 90 ? -9.662 -3.947 16.585 1.00 97.31 90 TYR A N 1
ATOM 760 C CA . TYR A 1 90 ? -11.105 -3.750 16.694 1.00 97.31 90 TYR A CA 1
ATOM 761 C C . TYR A 1 90 ? -11.475 -2.294 16.423 1.00 97.31 90 TYR A C 1
ATOM 763 O O . TYR A 1 90 ? -10.837 -1.397 16.975 1.00 97.31 90 TYR A O 1
ATOM 771 N N . ILE A 1 91 ? -12.518 -2.068 15.623 1.00 97.75 91 ILE A N 1
ATOM 772 C CA . ILE A 1 91 ? -13.110 -0.741 15.436 1.00 97.75 91 ILE A CA 1
ATOM 773 C C . ILE A 1 91 ? -14.378 -0.670 16.294 1.00 97.75 91 ILE A C 1
ATOM 775 O O . ILE A 1 91 ? -15.293 -1.468 16.081 1.00 97.75 91 ILE A O 1
ATOM 779 N N . PRO A 1 92 ? -14.476 0.256 17.264 1.00 96.88 92 PRO A N 1
ATOM 780 C CA . PRO A 1 92 ? -15.671 0.380 18.090 1.00 96.88 92 PRO A CA 1
ATOM 781 C C . PRO A 1 92 ? -16.937 0.663 17.259 1.00 96.88 92 PRO A C 1
ATOM 783 O O . PRO A 1 92 ? -16.886 1.466 16.329 1.00 96.88 92 PRO A O 1
ATOM 786 N N . PRO A 1 93 ? -18.094 0.063 17.603 1.00 96.31 93 PRO A N 1
ATOM 787 C CA . PRO A 1 93 ? -19.355 0.296 16.895 1.00 96.31 93 PRO A CA 1
ATOM 788 C C . PRO A 1 93 ? -19.912 1.701 17.160 1.00 96.31 93 PRO A C 1
ATOM 790 O O . PRO A 1 93 ? -20.682 2.226 16.363 1.00 96.31 93 PRO A O 1
ATOM 793 N N . THR A 1 94 ? -19.517 2.314 18.279 1.00 95.69 94 THR A N 1
ATOM 794 C CA . THR A 1 94 ? -19.798 3.713 18.603 1.00 95.69 94 THR A CA 1
ATOM 795 C C . THR A 1 94 ? -18.513 4.509 18.435 1.00 95.69 94 THR A C 1
ATOM 797 O O . THR A 1 94 ? -17.535 4.232 19.124 1.00 95.69 94 THR A O 1
ATOM 800 N N . HIS A 1 95 ? -18.536 5.503 17.553 1.00 95.19 95 HIS A N 1
ATOM 801 C CA . HIS A 1 95 ? -17.398 6.357 17.221 1.00 95.19 95 HIS A CA 1
ATOM 802 C C . HIS A 1 95 ? -17.862 7.804 16.997 1.00 95.19 95 HIS A C 1
ATOM 804 O O . HIS A 1 95 ? -19.043 8.068 16.743 1.00 95.19 95 HIS A O 1
ATOM 810 N N . THR A 1 96 ? -16.939 8.757 17.105 1.00 94.94 96 THR A N 1
ATOM 811 C CA . THR A 1 96 ? -17.220 10.189 16.946 1.00 94.94 96 THR A CA 1
ATOM 812 C C . THR A 1 96 ? -16.774 10.666 15.565 1.00 94.94 96 THR A C 1
ATOM 814 O O . THR A 1 96 ? -15.594 10.932 15.331 1.00 94.94 96 THR A O 1
ATOM 817 N N . GLY A 1 97 ? -17.732 10.833 14.649 1.00 94.75 97 GLY A N 1
ATOM 818 C CA . GLY A 1 97 ? -17.450 11.193 13.252 1.00 94.75 97 GLY A CA 1
ATOM 819 C C . GLY A 1 97 ? -16.954 9.999 12.423 1.00 94.75 97 GLY A C 1
ATOM 820 O O . GLY A 1 97 ? -17.044 8.871 12.897 1.00 94.75 97 GLY A O 1
ATOM 821 N N . PRO A 1 98 ? -16.471 10.208 11.187 1.00 96.00 98 PRO A N 1
ATOM 822 C CA . PRO A 1 98 ? -15.969 9.116 10.351 1.00 96.00 98 PRO A CA 1
ATOM 823 C C . PRO A 1 98 ? -14.742 8.425 10.961 1.00 96.00 98 PRO A C 1
ATOM 825 O O . PRO A 1 98 ? -13.848 9.100 11.477 1.00 96.00 98 PRO A O 1
ATOM 828 N N . VAL A 1 99 ? -14.675 7.097 10.848 1.00 98.38 99 VAL A N 1
ATOM 829 C CA . VAL A 1 99 ? -13.465 6.321 11.141 1.00 98.38 99 VAL A CA 1
ATOM 830 C C . VAL A 1 99 ? -12.583 6.315 9.901 1.00 98.38 99 VAL A C 1
ATOM 832 O O . VAL A 1 99 ? -12.984 5.854 8.833 1.00 98.38 99 VAL A O 1
ATOM 835 N N . GLN A 1 100 ? -11.365 6.819 10.046 1.00 98.44 100 GLN A N 1
ATOM 836 C CA . GLN A 1 100 ? -10.437 7.022 8.948 1.00 98.44 100 GLN A CA 1
ATOM 837 C C . GLN A 1 100 ? -9.189 6.159 9.116 1.00 98.44 100 GLN A C 1
ATOM 839 O O . GLN A 1 100 ? -8.517 6.249 10.143 1.00 98.44 100 GLN A O 1
ATOM 844 N N . LEU A 1 101 ? -8.833 5.406 8.073 1.00 98.81 101 LEU A N 1
ATOM 845 C CA . LEU A 1 101 ? -7.467 4.922 7.873 1.00 98.81 101 LEU A CA 1
ATOM 846 C C . LEU A 1 101 ? -6.692 5.976 7.080 1.00 98.81 101 LEU A C 1
ATOM 848 O O . LEU A 1 101 ? -7.160 6.478 6.058 1.00 98.81 101 LEU A O 1
ATOM 852 N N . SER A 1 102 ? -5.487 6.298 7.533 1.00 98.75 102 SER A N 1
ATOM 853 C CA . SER A 1 102 ? -4.566 7.173 6.817 1.00 98.75 102 SER A CA 1
ATOM 854 C C . SER A 1 102 ? -3.132 6.690 6.931 1.00 98.75 102 SER A C 1
ATOM 856 O O . SER A 1 102 ? -2.782 6.080 7.935 1.00 98.75 102 SER A O 1
ATOM 858 N N . PHE A 1 103 ? -2.315 6.986 5.927 1.00 98.81 103 PHE A N 1
ATOM 859 C CA . PHE A 1 103 ? -0.872 6.744 5.941 1.00 98.81 103 PHE A CA 1
ATOM 860 C C . PHE A 1 103 ? -0.167 7.709 4.983 1.00 98.81 103 PHE A C 1
ATOM 862 O O . PHE A 1 103 ? -0.816 8.369 4.166 1.00 98.81 103 PHE A O 1
ATOM 869 N N . MET A 1 104 ? 1.150 7.809 5.091 1.00 98.75 104 MET A N 1
ATOM 870 C CA . MET A 1 104 ? 2.011 8.501 4.138 1.00 98.75 104 MET A CA 1
ATOM 871 C C . MET A 1 104 ? 2.543 7.491 3.125 1.00 98.75 104 MET A C 1
ATOM 873 O O . MET A 1 104 ? 3.035 6.443 3.522 1.00 98.75 104 MET A O 1
ATOM 877 N N . LEU A 1 105 ? 2.437 7.800 1.835 1.00 98.75 105 LEU A N 1
ATOM 878 C CA . LEU A 1 105 ? 2.956 7.003 0.724 1.00 98.75 105 LEU A CA 1
ATOM 879 C C . LEU A 1 105 ? 4.076 7.769 0.028 1.00 98.75 105 LEU A C 1
ATOM 881 O O . LEU A 1 105 ? 3.878 8.926 -0.340 1.00 98.75 105 LEU A O 1
ATOM 885 N N . ASN A 1 106 ? 5.201 7.111 -0.219 1.00 98.44 106 ASN A N 1
ATOM 886 C CA . ASN A 1 106 ? 6.203 7.569 -1.170 1.00 98.44 106 ASN A CA 1
ATOM 887 C C . ASN A 1 106 ? 6.613 6.389 -2.050 1.00 98.44 106 ASN A C 1
ATOM 889 O O . ASN A 1 106 ? 7.029 5.358 -1.536 1.00 98.44 106 ASN A O 1
ATOM 893 N N . MET A 1 107 ? 6.441 6.485 -3.362 1.00 98.25 107 MET A N 1
ATOM 894 C CA . MET A 1 107 ? 6.710 5.360 -4.259 1.00 98.25 107 MET A CA 1
ATOM 895 C C . MET A 1 107 ? 7.334 5.824 -5.566 1.00 98.25 107 MET A C 1
ATOM 897 O O . MET A 1 107 ? 7.086 6.940 -6.024 1.00 98.25 107 MET A O 1
ATOM 901 N N . ASN A 1 108 ? 8.108 4.932 -6.175 1.00 98.31 108 ASN A N 1
ATOM 902 C CA . ASN A 1 108 ? 8.576 5.046 -7.548 1.00 98.31 108 ASN A CA 1
ATOM 903 C C . ASN A 1 108 ? 8.647 3.639 -8.147 1.00 98.31 108 ASN A C 1
ATOM 905 O O . ASN A 1 108 ? 9.605 2.894 -7.903 1.00 98.31 108 ASN A O 1
ATOM 909 N N . ILE A 1 109 ? 7.594 3.294 -8.881 1.00 98.19 109 ILE A N 1
ATOM 910 C CA . ILE A 1 109 ? 7.391 2.032 -9.600 1.00 98.19 109 ILE A CA 1
ATOM 911 C C . ILE A 1 109 ? 7.064 2.336 -11.066 1.00 98.19 109 ILE A C 1
ATOM 913 O O . ILE A 1 109 ? 6.979 3.511 -11.442 1.00 98.19 109 ILE A O 1
ATOM 917 N N . GLU A 1 110 ? 6.899 1.311 -11.903 1.00 97.94 110 GLU A N 1
ATOM 918 C CA . GLU A 1 110 ? 6.644 1.510 -13.329 1.00 97.94 110 GLU A CA 1
ATOM 919 C C . GLU A 1 110 ? 5.438 2.449 -13.558 1.00 97.94 110 GLU A C 1
ATOM 921 O O . GLU A 1 110 ? 4.385 2.295 -12.922 1.00 97.94 110 GLU A O 1
ATOM 926 N N . PRO A 1 111 ? 5.567 3.473 -14.429 1.00 97.62 111 PRO A N 1
ATOM 927 C CA . PRO A 1 111 ? 4.471 4.383 -14.723 1.00 97.62 111 PRO A CA 1
ATOM 928 C C . PRO A 1 111 ? 3.301 3.659 -15.406 1.00 97.62 111 PRO A C 1
ATOM 930 O O . PRO A 1 111 ? 3.525 2.823 -16.280 1.00 97.62 111 PRO A O 1
ATOM 933 N N . PRO A 1 112 ? 2.046 4.022 -15.090 1.00 97.88 112 PRO A N 1
ATOM 934 C CA . PRO A 1 112 ? 0.890 3.412 -15.730 1.00 97.88 112 PRO A CA 1
ATOM 935 C C . PRO A 1 112 ? 0.860 3.674 -17.239 1.00 97.88 112 PRO A C 1
ATOM 937 O O . PRO A 1 112 ? 1.162 4.781 -17.696 1.00 97.88 112 PRO A O 1
ATOM 940 N N . ALA A 1 113 ? 0.401 2.688 -18.005 1.00 97.44 113 ALA A N 1
ATOM 941 C CA . ALA A 1 113 ? -0.035 2.871 -19.381 1.00 97.44 113 ALA A CA 1
ATOM 942 C C . ALA A 1 113 ? -1.268 2.006 -19.667 1.00 97.44 113 ALA A C 1
ATOM 944 O O . ALA A 1 113 ? -1.599 1.095 -18.912 1.00 97.44 113 ALA A O 1
ATOM 945 N N . VAL A 1 114 ? -1.949 2.308 -20.773 1.00 97.19 114 VAL A N 1
ATOM 946 C CA . VAL A 1 114 ? -3.127 1.551 -21.202 1.00 97.19 114 VAL A CA 1
ATOM 947 C C . VAL A 1 114 ? -2.707 0.393 -22.100 1.00 97.19 114 VAL A C 1
ATOM 949 O O . VAL A 1 114 ? -2.053 0.605 -23.124 1.00 97.19 114 VAL A O 1
ATOM 952 N N . TYR A 1 115 ? -3.159 -0.809 -21.755 1.00 94.44 115 TYR A N 1
ATOM 953 C CA . TYR A 1 115 ? -3.048 -2.010 -22.572 1.00 94.44 115 TYR A CA 1
ATOM 954 C C . TYR A 1 115 ? -4.322 -2.842 -22.446 1.00 94.44 115 TYR A C 1
ATOM 956 O O . TYR A 1 115 ? -4.651 -3.338 -21.374 1.00 94.44 115 TYR A O 1
ATOM 964 N N . GLU A 1 116 ? -5.049 -2.997 -23.554 1.00 95.31 116 GLU A N 1
ATOM 965 C CA . GLU A 1 116 ? -6.345 -3.685 -23.581 1.00 95.31 116 GLU A CA 1
ATOM 966 C C . GLU A 1 116 ? -7.330 -3.126 -22.532 1.00 95.31 116 GLU A C 1
ATOM 968 O O . GLU A 1 116 ? -7.794 -1.994 -22.675 1.00 95.31 116 GLU A O 1
ATOM 973 N N . ILE A 1 117 ? -7.668 -3.918 -21.510 1.00 95.81 117 ILE A N 1
ATOM 974 C CA . ILE A 1 117 ? -8.565 -3.552 -20.403 1.00 95.81 117 ILE A CA 1
ATOM 975 C C . ILE A 1 117 ? -7.818 -3.005 -19.179 1.00 95.81 117 ILE A C 1
ATOM 977 O O . ILE A 1 117 ? -8.457 -2.637 -18.194 1.00 95.81 117 ILE A O 1
ATOM 981 N N . TYR A 1 118 ? -6.487 -2.987 -19.220 1.00 97.81 118 TYR A N 1
ATOM 982 C CA . TYR A 1 118 ? -5.626 -2.543 -18.133 1.00 97.81 118 TYR A CA 1
ATOM 983 C C . 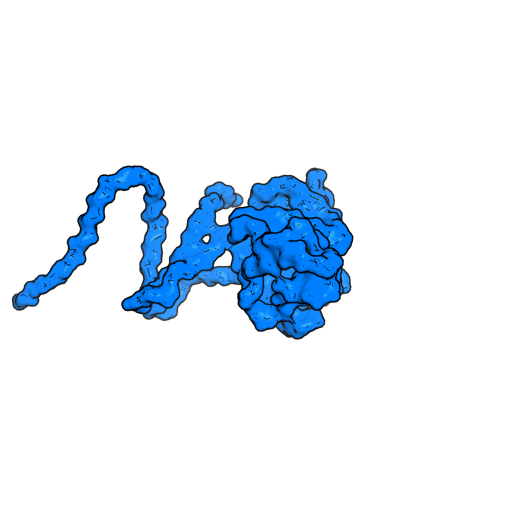TYR A 1 118 ? -5.204 -1.093 -18.342 1.00 97.81 118 TYR A C 1
ATOM 985 O O . TYR A 1 118 ? -4.942 -0.659 -19.467 1.00 97.81 118 TYR A O 1
ATOM 993 N N . ASP A 1 119 ? -5.135 -0.346 -17.247 1.00 98.06 119 ASP A N 1
ATOM 994 C CA . ASP A 1 119 ? -4.709 1.053 -17.213 1.00 98.06 119 ASP A CA 1
ATOM 995 C C . ASP A 1 119 ? -3.500 1.294 -16.294 1.00 98.06 119 ASP A C 1
ATOM 997 O O . ASP A 1 119 ? -3.121 2.443 -16.073 1.00 98.06 119 ASP A O 1
ATOM 1001 N N . GLY A 1 120 ? -2.854 0.221 -15.823 1.00 97.62 120 GLY A N 1
ATOM 1002 C CA . GLY A 1 120 ? -1.565 0.257 -15.139 1.00 97.62 120 GLY A CA 1
ATOM 1003 C C . GLY A 1 120 ? -0.827 -1.085 -15.179 1.00 97.62 120 GLY A C 1
ATOM 1004 O O . GLY A 1 120 ? -1.451 -2.134 -15.345 1.00 97.62 120 GLY A O 1
ATOM 1005 N N . TRP A 1 121 ? 0.499 -1.035 -15.026 1.00 97.81 121 TRP A N 1
ATOM 1006 C CA . TRP A 1 121 ? 1.390 -2.200 -15.037 1.00 97.81 121 TRP A CA 1
ATOM 1007 C C . TRP A 1 121 ? 1.656 -2.688 -13.613 1.00 97.81 121 TRP A C 1
ATOM 1009 O O . TRP A 1 121 ? 0.914 -3.540 -13.125 1.00 97.81 121 TRP A O 1
ATOM 1019 N N . ASP A 1 122 ? 2.624 -2.071 -12.930 1.00 98.31 122 ASP A N 1
ATOM 1020 C CA . ASP A 1 122 ? 2.935 -2.255 -11.511 1.00 98.31 122 ASP A CA 1
ATOM 1021 C C . ASP A 1 122 ? 1.987 -1.476 -10.608 1.00 98.31 122 ASP A C 1
ATOM 1023 O O . ASP A 1 122 ? 1.674 -0.311 -10.872 1.00 98.31 122 ASP A O 1
ATOM 1027 N N . GLY A 1 123 ? 1.567 -2.085 -9.495 1.00 97.94 123 GLY A N 1
ATOM 1028 C CA . GLY A 1 123 ? 0.468 -1.559 -8.699 1.00 97.94 123 GLY A CA 1
ATOM 1029 C C . GLY A 1 123 ? 0.568 -1.751 -7.200 1.00 97.94 123 GLY A C 1
ATOM 1030 O O . GLY A 1 123 ? 0.931 -2.812 -6.697 1.00 97.94 123 GLY A O 1
ATOM 1031 N N . PHE A 1 124 ? 0.157 -0.708 -6.482 1.00 98.81 124 PHE A N 1
ATOM 1032 C CA . PHE A 1 124 ? 0.009 -0.694 -5.035 1.00 98.81 124 PHE A CA 1
ATOM 1033 C C . PHE A 1 124 ? -1.443 -0.419 -4.631 1.00 98.81 124 PHE A C 1
ATOM 1035 O O . PHE A 1 124 ? -2.038 0.567 -5.075 1.00 98.81 124 PHE A O 1
ATOM 1042 N N . ASN A 1 125 ? -2.023 -1.260 -3.771 1.00 98.81 125 ASN A N 1
ATOM 1043 C CA . ASN A 1 125 ? -3.351 -1.024 -3.203 1.00 98.81 125 ASN A CA 1
ATOM 1044 C C . ASN A 1 125 ? -3.463 -1.433 -1.733 1.00 98.81 125 ASN A C 1
ATOM 1046 O O . ASN A 1 125 ? -2.562 -2.035 -1.149 1.00 98.81 125 ASN A O 1
ATOM 1050 N N . VAL A 1 126 ? -4.574 -1.031 -1.117 1.00 98.88 126 VAL A N 1
ATOM 1051 C CA . VAL A 1 126 ? -4.886 -1.325 0.278 1.00 98.88 126 VAL A CA 1
ATOM 1052 C C . VAL A 1 126 ? -6.113 -2.209 0.318 1.00 98.88 126 VAL A C 1
ATOM 1054 O O . VAL A 1 126 ? -7.101 -1.968 -0.379 1.00 98.88 126 VAL A O 1
ATOM 1057 N N . ARG A 1 127 ? -6.050 -3.240 1.149 1.00 98.44 127 ARG A N 1
ATOM 1058 C CA . ARG A 1 127 ? -7.112 -4.219 1.316 1.00 98.44 127 ARG A CA 1
ATOM 1059 C C . ARG A 1 127 ? -7.485 -4.361 2.777 1.00 98.44 127 ARG A C 1
ATOM 1061 O O . ARG A 1 127 ? -6.687 -4.073 3.667 1.00 98.44 127 ARG A O 1
ATOM 1068 N N . ILE A 1 128 ? -8.695 -4.840 3.016 1.00 98.50 128 ILE A N 1
ATOM 1069 C CA . ILE A 1 128 ? -9.212 -5.123 4.351 1.00 98.50 128 ILE A CA 1
ATOM 1070 C C . ILE A 1 128 ? -9.800 -6.527 4.409 1.00 98.50 128 ILE A C 1
ATOM 1072 O O . ILE A 1 128 ? -10.389 -7.007 3.440 1.00 98.50 128 ILE A O 1
ATOM 1076 N N . SER A 1 129 ? -9.645 -7.171 5.557 1.00 96.88 129 SER A N 1
ATOM 1077 C CA . SER A 1 129 ? -10.270 -8.447 5.889 1.00 96.88 129 SER A CA 1
ATOM 1078 C C . SER A 1 129 ? -11.088 -8.305 7.168 1.00 96.88 129 SER A C 1
ATOM 1080 O O . SER A 1 129 ? -10.624 -7.699 8.136 1.00 96.88 129 SER A O 1
ATOM 1082 N N . THR A 1 130 ? -12.281 -8.898 7.177 1.00 96.81 130 THR A N 1
ATOM 1083 C CA . THR A 1 130 ? -13.188 -9.012 8.335 1.00 96.81 130 THR A CA 1
ATOM 1084 C C . THR A 1 130 ? -13.362 -10.464 8.799 1.00 96.81 130 THR A C 1
ATOM 1086 O O . THR A 1 130 ? -14.061 -10.732 9.773 1.00 96.81 130 THR A O 1
ATOM 1089 N N . ASP A 1 131 ? -12.703 -11.420 8.136 1.00 88.12 131 ASP A N 1
ATOM 1090 C CA . ASP A 1 131 ? -12.843 -12.866 8.362 1.00 88.12 131 ASP A CA 1
ATOM 1091 C C . ASP A 1 131 ? -11.572 -13.511 8.941 1.00 88.12 131 ASP A C 1
ATOM 1093 O O . ASP A 1 131 ? -11.327 -14.709 8.805 1.00 88.12 131 ASP A O 1
ATOM 1097 N N . GLY A 1 132 ? -10.750 -12.707 9.620 1.00 84.38 132 GLY A N 1
ATOM 1098 C CA . GLY A 1 132 ? -9.506 -13.172 10.231 1.00 84.38 132 GLY A CA 1
ATOM 1099 C C . GLY A 1 132 ? -8.366 -13.396 9.235 1.00 84.38 132 GLY A C 1
ATOM 1100 O O . GLY A 1 132 ? -7.424 -14.115 9.562 1.00 84.38 132 GLY A O 1
ATOM 1101 N N . GLY A 1 133 ? -8.421 -12.767 8.058 1.00 85.75 133 GLY A N 1
ATOM 1102 C CA . GLY A 1 133 ? -7.369 -12.811 7.042 1.00 85.75 133 GLY A CA 1
ATOM 1103 C C . GLY A 1 133 ? -7.515 -13.961 6.047 1.00 85.75 133 GLY A C 1
ATOM 1104 O O . GLY A 1 133 ? -6.535 -14.288 5.367 1.00 85.75 133 GLY A O 1
ATOM 1105 N N . ALA A 1 134 ? -8.698 -14.587 5.987 1.00 81.06 134 ALA A N 1
ATOM 1106 C CA . ALA A 1 134 ? -9.003 -15.643 5.028 1.00 81.06 134 ALA A CA 1
ATOM 1107 C C . ALA A 1 134 ? -9.270 -15.058 3.636 1.00 81.06 134 ALA A C 1
ATOM 1109 O O . ALA A 1 134 ? -8.768 -15.588 2.647 1.00 81.06 134 ALA A O 1
ATOM 1110 N N . THR A 1 135 ? -9.986 -13.935 3.565 1.00 86.12 135 THR A N 1
ATOM 1111 C CA . THR A 1 135 ? -10.192 -13.163 2.337 1.00 86.12 135 THR A CA 1
ATOM 1112 C C . THR A 1 135 ? -9.896 -11.683 2.561 1.00 86.12 135 THR A C 1
ATOM 1114 O O . THR A 1 135 ? -9.998 -11.168 3.675 1.00 86.12 135 THR A O 1
ATOM 1117 N N . PHE A 1 136 ? -9.493 -11.000 1.490 1.00 93.69 136 PHE A N 1
ATOM 1118 C CA . PHE A 1 136 ? -9.195 -9.572 1.482 1.00 93.69 136 PHE A CA 1
ATOM 1119 C C . PHE A 1 136 ? -9.925 -8.905 0.322 1.00 93.69 136 PHE A C 1
ATOM 1121 O O . PHE A 1 136 ? -9.877 -9.399 -0.802 1.00 93.69 136 PHE A O 1
ATOM 1128 N N . GLN A 1 137 ? -10.548 -7.761 0.588 1.00 96.12 137 GLN A N 1
ATOM 1129 C CA . GLN A 1 137 ? -11.166 -6.916 -0.434 1.00 96.12 137 GLN A CA 1
ATOM 1130 C C . GLN A 1 137 ? -10.426 -5.587 -0.544 1.00 96.12 137 GLN A C 1
ATOM 1132 O O . GLN A 1 137 ? -10.001 -5.030 0.470 1.00 96.12 137 GLN A O 1
ATOM 1137 N N . VAL A 1 138 ? -10.278 -5.071 -1.765 1.00 98.44 138 VAL A N 1
ATOM 1138 C CA . VAL A 1 138 ? -9.672 -3.755 -2.002 1.00 98.44 138 VAL A CA 1
ATOM 1139 C C . VAL A 1 138 ? -10.594 -2.665 -1.453 1.00 98.44 138 VAL A C 1
ATOM 1141 O O . VAL A 1 138 ? -11.794 -2.672 -1.727 1.00 98.44 138 VAL A O 1
ATOM 1144 N N . ILE A 1 139 ? -10.042 -1.738 -0.668 1.00 98.62 139 ILE A N 1
ATOM 1145 C CA . ILE A 1 139 ? -10.768 -0.561 -0.169 1.00 98.62 139 ILE A CA 1
ATOM 1146 C C . ILE A 1 139 ? -10.442 0.659 -1.021 1.00 98.62 139 ILE A C 1
ATOM 1148 O O . ILE A 1 139 ? -9.333 0.787 -1.521 1.00 98.62 139 ILE A O 1
ATOM 1152 N N . GLU A 1 140 ? -11.404 1.564 -1.190 1.00 98.25 140 GLU A N 1
ATOM 1153 C CA . GLU A 1 140 ? -11.245 2.730 -2.063 1.00 98.25 140 GLU A CA 1
ATOM 1154 C C . GLU A 1 140 ? -10.726 3.951 -1.272 1.00 98.25 140 GLU A C 1
ATOM 1156 O O . GLU A 1 140 ? -11.331 4.328 -0.261 1.00 98.25 140 GLU A O 1
ATOM 1161 N N . PRO A 1 141 ? -9.624 4.588 -1.706 1.00 98.56 141 PRO A N 1
ATOM 1162 C CA . PRO A 1 141 ? -9.116 5.811 -1.101 1.00 98.56 141 PRO A CA 1
ATOM 1163 C C . PRO A 1 141 ? -9.926 7.043 -1.515 1.00 98.56 141 PRO A C 1
ATOM 1165 O O . PRO A 1 141 ? -10.726 7.038 -2.449 1.00 98.56 141 PRO A O 1
ATOM 1168 N N . THR A 1 142 ? -9.666 8.158 -0.839 1.00 97.31 142 THR A N 1
ATOM 1169 C CA . THR A 1 142 ? -10.057 9.497 -1.284 1.00 97.31 142 THR A CA 1
ATOM 1170 C C . THR A 1 142 ? -8.812 10.381 -1.425 1.00 97.31 142 THR A C 1
ATOM 1172 O O . THR A 1 142 ? -8.145 10.640 -0.419 1.00 97.31 142 THR A O 1
ATOM 1175 N N . PRO A 1 143 ? -8.501 10.900 -2.630 1.00 97.75 143 PRO A N 1
ATOM 1176 C CA . PRO A 1 143 ? -9.124 10.598 -3.926 1.00 97.75 143 PRO A CA 1
ATOM 1177 C C . PRO A 1 143 ? -9.014 9.120 -4.333 1.00 97.75 143 PRO A C 1
ATOM 1179 O O . PRO A 1 143 ? -8.140 8.415 -3.834 1.00 97.75 143 PRO A O 1
ATOM 1182 N N . ALA A 1 144 ? -9.891 8.698 -5.247 1.00 98.31 144 ALA A N 1
ATOM 1183 C CA . ALA A 1 144 ? -9.946 7.340 -5.786 1.00 98.31 144 ALA A CA 1
ATOM 1184 C C . ALA A 1 144 ? -8.634 6.916 -6.467 1.00 98.31 144 ALA A C 1
ATOM 1186 O O . ALA A 1 144 ? -7.830 7.760 -6.881 1.00 98.31 144 ALA A O 1
ATOM 1187 N N . TYR A 1 145 ? -8.442 5.605 -6.621 1.00 98.62 145 TYR A N 1
ATOM 1188 C CA . TYR A 1 145 ? -7.300 5.070 -7.361 1.00 98.62 145 TYR A CA 1
ATOM 1189 C C . TYR A 1 145 ? -7.260 5.609 -8.800 1.00 98.62 145 TYR A C 1
ATOM 1191 O O . TYR A 1 145 ? -8.295 5.598 -9.476 1.00 98.62 145 TYR A O 1
ATOM 1199 N N . PRO A 1 146 ? -6.086 6.057 -9.288 1.00 98.00 146 PRO A N 1
ATOM 1200 C CA . PRO A 1 146 ? -5.951 6.591 -10.640 1.00 98.00 146 PRO A CA 1
ATOM 1201 C C . PRO A 1 146 ? -6.083 5.506 -11.713 1.00 98.00 146 PRO A C 1
ATOM 1203 O O . PRO A 1 146 ? -6.533 5.814 -12.811 1.00 98.00 146 PRO A O 1
ATOM 1206 N N . CYS A 1 147 ? -5.710 4.265 -11.390 1.00 98.38 147 CYS A N 1
ATOM 1207 C CA . CYS A 1 147 ? -5.849 3.102 -12.259 1.00 98.38 147 CYS A CA 1
ATOM 1208 C C . CYS A 1 147 ? -6.954 2.196 -11.704 1.00 98.38 147 CYS A C 1
ATOM 1210 O O . CYS A 1 147 ? -7.024 1.955 -10.491 1.00 98.38 147 CYS A O 1
ATOM 1212 N N . ARG A 1 148 ? -7.843 1.717 -12.573 1.00 97.81 148 ARG A N 1
ATOM 1213 C CA . ARG A 1 148 ? -8.992 0.877 -12.211 1.00 97.81 148 ARG A CA 1
ATOM 1214 C C . ARG A 1 148 ? -8.749 -0.606 -12.474 1.00 97.81 148 ARG A C 1
ATOM 1216 O O . ARG A 1 148 ? -9.469 -1.419 -11.902 1.00 97.81 148 ARG A O 1
ATOM 1223 N N . SER A 1 149 ? -7.763 -0.957 -13.295 1.00 97.75 149 SER A N 1
ATOM 1224 C CA . SER A 1 149 ? -7.415 -2.336 -13.626 1.00 97.75 149 SER A CA 1
ATOM 1225 C C . SER A 1 149 ? -5.906 -2.463 -13.850 1.00 97.75 149 SER A C 1
ATOM 1227 O O . SER A 1 149 ? -5.394 -2.131 -14.919 1.00 97.75 149 SER A O 1
ATOM 1229 N N . MET A 1 150 ? -5.192 -2.953 -12.836 1.00 97.69 150 MET A N 1
ATOM 1230 C CA . MET A 1 150 ? -3.746 -3.181 -12.910 1.00 97.69 150 MET A CA 1
ATOM 1231 C C . MET A 1 150 ? -3.433 -4.559 -13.492 1.00 97.69 150 MET A C 1
ATOM 1233 O O . MET A 1 150 ? -3.957 -5.574 -13.026 1.00 97.69 150 MET A O 1
ATOM 1237 N N . TYR A 1 151 ? -2.522 -4.602 -14.459 1.00 96.56 151 TYR A N 1
ATOM 1238 C CA . TYR A 1 151 ? -2.092 -5.831 -15.116 1.00 96.56 151 TYR A CA 1
ATOM 1239 C C . TYR A 1 151 ? -1.382 -6.799 -14.157 1.00 96.56 151 TYR A C 1
ATOM 1241 O O . TYR A 1 151 ? -1.647 -8.003 -14.188 1.00 96.56 151 TYR A O 1
ATOM 1249 N N . CYS A 1 152 ? -0.544 -6.290 -13.245 1.00 94.75 152 CYS A N 1
ATOM 1250 C CA . CYS A 1 152 ? 0.200 -7.118 -12.293 1.00 94.75 152 CYS A CA 1
ATOM 1251 C C . CYS A 1 152 ? -0.703 -7.995 -11.402 1.00 94.75 152 CYS A C 1
ATOM 1253 O O . CYS A 1 152 ? -0.408 -9.171 -11.185 1.00 94.75 152 CYS A O 1
ATOM 1255 N N . PHE A 1 153 ? -1.846 -7.480 -10.935 1.00 93.94 153 PHE A N 1
ATOM 1256 C CA . PHE A 1 153 ? -2.775 -8.252 -10.101 1.00 93.94 153 PHE A CA 1
ATOM 1257 C C . PHE A 1 153 ? -3.522 -9.323 -10.905 1.00 93.94 153 PHE A C 1
ATOM 1259 O O . PHE A 1 153 ? -3.708 -10.440 -10.415 1.00 93.94 153 PHE A O 1
ATOM 1266 N N . ALA A 1 154 ? -3.883 -9.032 -12.158 1.00 89.25 154 ALA A N 1
ATOM 1267 C CA . ALA A 1 154 ? -4.524 -10.010 -13.034 1.00 89.25 154 ALA A CA 1
ATOM 1268 C C . ALA A 1 154 ? -3.604 -11.206 -13.328 1.00 89.25 154 ALA A C 1
ATOM 1270 O O . ALA A 1 154 ? -4.049 -12.354 -13.277 1.00 89.25 154 ALA A O 1
ATOM 1271 N N . LEU A 1 155 ? -2.305 -10.962 -13.534 1.00 86.12 155 LEU A N 1
ATOM 1272 C CA . LEU A 1 155 ? -1.300 -12.020 -13.699 1.00 86.12 155 LEU A CA 1
ATOM 1273 C C . LEU A 1 155 ? -1.141 -12.913 -12.466 1.00 86.12 155 LEU A C 1
ATOM 1275 O O . LEU A 1 155 ? -0.804 -14.088 -12.593 1.00 86.12 155 LEU A O 1
ATOM 1279 N N . ASN A 1 156 ? -1.437 -12.379 -11.285 1.00 82.94 156 ASN A N 1
ATOM 1280 C CA . ASN A 1 156 ? -1.471 -13.138 -10.040 1.00 82.94 156 ASN A CA 1
ATOM 1281 C C . ASN A 1 156 ? -2.797 -13.897 -9.826 1.00 82.94 156 ASN A C 1
ATOM 1283 O O . ASN A 1 156 ? -3.033 -14.451 -8.753 1.00 82.94 156 ASN A O 1
ATOM 1287 N N . GLY A 1 157 ? -3.669 -13.951 -10.840 1.00 83.94 157 GLY A N 1
ATOM 1288 C CA . GLY A 1 157 ? -4.928 -14.694 -10.798 1.00 83.94 157 GLY A CA 1
ATOM 1289 C C . GLY A 1 157 ? -6.027 -14.020 -9.975 1.00 83.94 157 GLY A C 1
ATOM 1290 O O . GLY A 1 157 ? -7.024 -14.667 -9.656 1.00 83.94 157 GLY A O 1
ATOM 1291 N N . GLU A 1 158 ? -5.876 -12.738 -9.634 1.00 87.12 158 GLU A N 1
ATOM 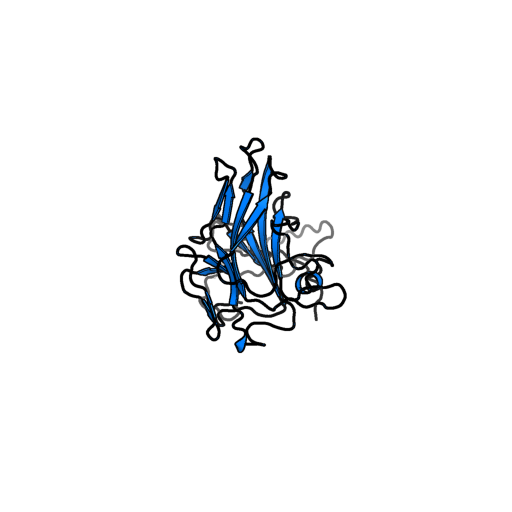1292 C CA . GLU A 1 158 ? -6.871 -11.994 -8.847 1.00 87.12 158 GLU A CA 1
ATOM 1293 C C . GLU A 1 158 ? -8.049 -11.481 -9.692 1.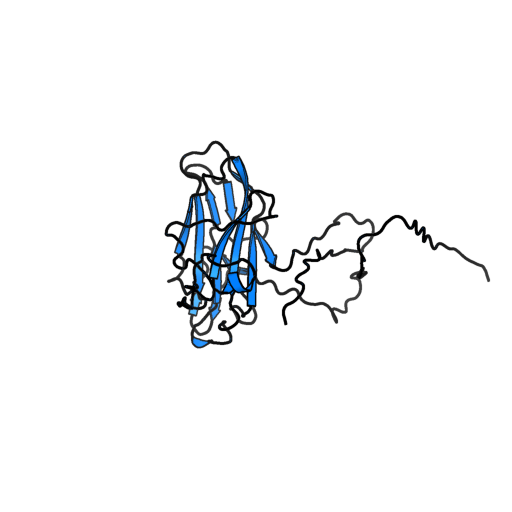00 87.12 158 GLU A C 1
ATOM 1295 O O . GLU A 1 158 ? -9.053 -11.017 -9.150 1.00 87.12 158 GLU A O 1
ATOM 1300 N N . GLY A 1 159 ? -7.948 -11.627 -11.016 1.00 87.19 159 GLY A N 1
ATOM 1301 C CA . GLY A 1 159 ? -8.942 -11.192 -11.987 1.00 87.19 159 GLY A CA 1
ATOM 1302 C C . GLY A 1 159 ? -8.725 -9.764 -12.480 1.00 87.19 159 GLY A C 1
ATOM 1303 O O . GLY A 1 159 ? -7.764 -9.084 -12.121 1.00 87.19 159 GLY A O 1
ATOM 1304 N N . ASP A 1 160 ? -9.643 -9.328 -13.335 1.00 91.00 160 ASP A N 1
ATOM 1305 C CA . ASP A 1 160 ? -9.629 -7.990 -13.918 1.00 91.00 160 ASP A CA 1
ATOM 1306 C C . ASP A 1 160 ? -10.190 -6.957 -12.928 1.00 91.00 160 ASP A C 1
ATOM 1308 O O . ASP A 1 160 ? -10.914 -7.292 -11.990 1.00 91.00 160 ASP A O 1
ATOM 1312 N N . SER A 1 161 ? -9.963 -5.667 -13.193 1.00 95.19 161 SER A N 1
ATOM 1313 C CA . SER A 1 161 ? -10.545 -4.558 -12.415 1.00 95.19 161 SER A CA 1
ATOM 1314 C C . SER A 1 161 ? -10.062 -4.464 -10.963 1.00 95.19 161 SER A C 1
ATOM 1316 O O . SER A 1 161 ? -10.797 -3.995 -10.091 1.00 95.19 161 SER A O 1
ATOM 1318 N N . ILE A 1 162 ? -8.825 -4.889 -10.694 1.00 98.00 162 ILE A N 1
ATOM 1319 C CA . ILE A 1 162 ? -8.162 -4.628 -9.414 1.00 98.00 162 ILE A CA 1
ATOM 1320 C C . ILE A 1 162 ? -7.494 -3.247 -9.488 1.00 98.00 162 ILE A C 1
ATOM 1322 O O . ILE A 1 162 ? -6.538 -3.084 -10.252 1.00 98.00 162 ILE A O 1
ATOM 1326 N N . PRO A 1 163 ? -7.974 -2.239 -8.733 1.00 98.62 163 PRO A N 1
ATOM 1327 C CA . PRO A 1 163 ? -7.462 -0.880 -8.834 1.00 98.62 163 PRO A CA 1
ATOM 1328 C C . PRO A 1 163 ? -6.183 -0.697 -8.008 1.00 98.62 163 PRO A C 1
ATOM 1330 O O . PRO A 1 163 ? -5.887 -1.475 -7.095 1.00 98.62 163 PRO A O 1
ATOM 1333 N N . GLY A 1 164 ? -5.439 0.368 -8.301 1.00 98.56 164 GLY A N 1
ATOM 1334 C CA . GLY A 1 164 ? -4.214 0.692 -7.577 1.00 98.56 164 GLY A CA 1
ATOM 1335 C C . GLY A 1 164 ? -3.585 2.020 -7.982 1.00 98.56 164 GLY A C 1
ATOM 1336 O O . GLY A 1 164 ? -4.039 2.712 -8.897 1.00 98.56 164 GLY A O 1
ATOM 1337 N N . TRP A 1 165 ? -2.527 2.387 -7.265 1.00 98.75 165 TRP A N 1
ATOM 1338 C CA . TRP A 1 165 ? -1.586 3.411 -7.707 1.00 98.75 165 TRP A CA 1
ATOM 1339 C C . TRP A 1 165 ? -0.433 2.749 -8.467 1.00 98.75 165 TRP A C 1
ATOM 1341 O O . TRP A 1 165 ? 0.098 1.747 -7.995 1.00 98.75 165 TRP A O 1
ATOM 1351 N N . GLY A 1 166 ? -0.039 3.334 -9.598 1.00 97.94 166 GLY A N 1
ATOM 1352 C CA . GLY A 1 166 ? 1.207 3.037 -10.315 1.00 97.94 166 GLY A CA 1
ATOM 1353 C C . GLY A 1 166 ? 2.078 4.293 -10.437 1.00 97.94 166 GLY A C 1
ATOM 1354 O O . GLY A 1 166 ? 1.635 5.394 -10.090 1.00 97.94 166 GLY A O 1
ATOM 1355 N N . GLY A 1 167 ? 3.297 4.160 -10.957 1.00 97.88 167 GLY A N 1
ATOM 1356 C CA . GLY A 1 167 ? 4.214 5.280 -11.177 1.00 97.88 167 GLY A CA 1
ATOM 1357 C C . GLY A 1 167 ? 4.865 5.837 -9.911 1.00 97.88 167 GLY A C 1
ATOM 1358 O O . GLY A 1 167 ? 5.235 5.103 -8.997 1.00 97.88 167 GLY A O 1
ATOM 1359 N N . SER A 1 168 ? 5.035 7.160 -9.866 1.00 97.50 168 SER A N 1
ATOM 1360 C CA . SER A 1 168 ? 5.787 7.843 -8.809 1.00 97.50 168 SER A CA 1
ATOM 1361 C C . SER A 1 168 ? 4.980 8.922 -8.094 1.00 97.50 168 SER A C 1
ATOM 1363 O O . SER A 1 168 ? 4.243 9.670 -8.741 1.00 97.50 168 SER A O 1
ATOM 1365 N N . THR A 1 169 ? 5.198 9.088 -6.791 1.00 97.50 169 THR A N 1
ATOM 1366 C CA . THR A 1 169 ? 4.744 10.271 -6.039 1.00 97.50 169 THR A CA 1
ATOM 1367 C C . THR A 1 169 ? 5.794 11.383 -6.079 1.00 97.50 169 THR A C 1
ATOM 1369 O O . THR A 1 169 ? 6.975 11.146 -6.335 1.00 97.50 169 THR A O 1
ATOM 1372 N N . THR A 1 170 ? 5.399 12.627 -5.790 1.00 94.62 170 THR A N 1
ATOM 1373 C CA . THR A 1 170 ? 6.349 13.756 -5.680 1.00 94.62 170 THR A CA 1
ATOM 1374 C C . THR A 1 170 ? 6.901 13.890 -4.256 1.00 94.62 170 THR A C 1
ATOM 1376 O O . THR A 1 170 ? 6.883 14.975 -3.672 1.00 94.62 170 THR A O 1
ATOM 1379 N N . GLY A 1 171 ? 7.339 12.772 -3.672 1.00 95.69 171 GLY A N 1
ATOM 1380 C CA . GLY A 1 171 ? 7.677 12.639 -2.254 1.00 95.69 171 GLY A CA 1
ATOM 1381 C C . GLY A 1 171 ? 6.548 12.006 -1.437 1.00 95.69 171 GLY A C 1
ATOM 1382 O O . GLY A 1 171 ? 5.742 11.239 -1.963 1.00 95.69 171 GLY A O 1
ATOM 1383 N N . TRP A 1 172 ? 6.500 12.315 -0.140 1.00 98.12 172 TRP A N 1
ATOM 1384 C CA . TRP A 1 172 ? 5.515 11.752 0.781 1.00 98.12 172 TRP A CA 1
ATOM 1385 C C . TRP A 1 172 ? 4.133 12.393 0.620 1.00 98.12 172 TRP A C 1
ATOM 1387 O O . TRP A 1 172 ? 3.936 13.577 0.894 1.00 98.12 172 TRP A O 1
ATOM 1397 N N . GLU A 1 173 ? 3.149 11.582 0.248 1.00 98.31 173 GLU A N 1
ATOM 1398 C CA . GLU A 1 173 ? 1.758 11.982 0.059 1.00 98.31 173 GLU A CA 1
ATOM 1399 C C . GLU A 1 173 ? 0.835 11.268 1.045 1.00 98.31 173 GLU A C 1
ATOM 1401 O O . GLU A 1 173 ? 0.881 10.049 1.196 1.00 98.31 173 GLU A O 1
ATOM 1406 N N . ARG A 1 174 ? -0.069 12.012 1.684 1.00 98.44 174 ARG A N 1
ATOM 1407 C CA . ARG A 1 174 ? -1.053 11.425 2.597 1.00 98.44 174 ARG A CA 1
ATOM 1408 C C . ARG A 1 174 ? -2.160 10.720 1.813 1.00 98.44 174 ARG A C 1
ATOM 1410 O O . ARG A 1 174 ? -2.827 11.347 0.991 1.00 98.44 174 ARG A O 1
ATOM 1417 N N . LYS A 1 175 ? -2.401 9.444 2.112 1.00 98.75 175 LYS A N 1
ATOM 1418 C CA . LYS A 1 175 ? -3.531 8.652 1.606 1.00 98.75 175 LYS A CA 1
ATOM 1419 C C . LYS A 1 175 ? -4.553 8.441 2.714 1.00 98.75 175 LYS A C 1
ATOM 1421 O O . LYS A 1 175 ? -4.193 8.344 3.888 1.00 98.75 175 LYS A O 1
ATOM 1426 N N . VAL A 1 176 ? -5.831 8.439 2.344 1.00 98.62 176 VAL A N 1
ATOM 1427 C CA . VAL A 1 176 ? -6.959 8.489 3.279 1.00 98.62 176 VAL A CA 1
ATOM 1428 C C . VAL A 1 176 ? -8.087 7.584 2.794 1.00 98.62 176 VAL A C 1
ATOM 1430 O O . VAL A 1 176 ? -8.407 7.592 1.610 1.00 98.62 176 VAL A O 1
ATOM 1433 N N . PHE A 1 177 ? -8.704 6.851 3.718 1.00 98.81 177 PHE A N 1
ATOM 1434 C CA . PHE A 1 177 ? -9.826 5.944 3.488 1.00 98.81 177 PHE A CA 1
ATOM 1435 C C . PHE A 1 177 ? -10.877 6.171 4.570 1.00 98.81 177 PHE A C 1
ATOM 1437 O O . PHE A 1 177 ? -10.531 6.242 5.751 1.00 98.81 177 PHE A O 1
ATOM 1444 N N . ASP A 1 178 ? -12.147 6.246 4.182 1.00 98.31 178 ASP A N 1
ATOM 1445 C CA . ASP A 1 178 ? -13.256 6.107 5.125 1.00 98.31 178 ASP A CA 1
ATOM 1446 C C . ASP A 1 178 ? -13.550 4.616 5.306 1.00 98.31 178 ASP A C 1
ATOM 1448 O O . ASP A 1 178 ? -13.892 3.918 4.352 1.00 98.31 178 ASP A O 1
ATOM 1452 N N . ILE A 1 179 ? -13.376 4.126 6.530 1.00 98.44 179 ILE A N 1
ATOM 1453 C CA . ILE A 1 179 ? -13.623 2.731 6.900 1.00 98.44 179 ILE A CA 1
ATOM 1454 C C . ILE A 1 179 ? -14.717 2.624 7.970 1.00 98.44 179 ILE A C 1
ATOM 1456 O O . ILE A 1 179 ? -14.808 1.620 8.674 1.00 98.44 179 ILE A O 1
ATOM 1460 N N . SER A 1 180 ? -15.576 3.643 8.088 1.00 98.38 180 SER A N 1
ATOM 1461 C CA . SER A 1 180 ? -16.680 3.674 9.060 1.00 98.38 180 SER A CA 1
ATOM 1462 C C . SER A 1 180 ? -17.647 2.499 8.897 1.00 98.38 180 SER A C 1
ATOM 1464 O O . SER A 1 180 ? -18.271 2.069 9.861 1.00 98.38 180 SER A O 1
ATOM 1466 N N . THR A 1 181 ? -17.760 1.941 7.690 1.00 97.75 181 THR A N 1
ATOM 1467 C CA . THR A 1 181 ? -18.600 0.768 7.403 1.00 97.75 181 THR A CA 1
ATOM 1468 C C . THR A 1 181 ? -18.153 -0.503 8.126 1.00 97.75 181 THR A C 1
ATOM 1470 O O . THR A 1 181 ? -18.951 -1.426 8.236 1.00 97.75 181 THR A O 1
ATOM 1473 N N . TYR A 1 182 ? -16.917 -0.543 8.630 1.00 98.12 182 TYR A N 1
ATOM 1474 C CA . TYR A 1 182 ? -16.350 -1.660 9.392 1.00 98.12 182 TYR A CA 1
ATOM 1475 C C . TYR A 1 182 ? -16.432 -1.446 10.913 1.00 98.12 182 TYR A C 1
ATOM 1477 O O . TYR A 1 182 ? -15.823 -2.184 11.689 1.00 98.12 182 TYR A O 1
ATOM 1485 N N . ALA A 1 183 ? -17.147 -0.413 11.370 1.00 97.88 183 ALA A N 1
ATOM 1486 C CA . ALA A 1 183 ? -17.378 -0.191 12.790 1.00 97.88 183 ALA A CA 1
ATOM 1487 C C . ALA A 1 183 ? -18.131 -1.375 13.415 1.00 97.88 183 ALA A C 1
ATOM 1489 O O . ALA A 1 183 ? -19.181 -1.796 12.934 1.00 97.88 183 ALA A O 1
ATOM 1490 N N . GLY A 1 184 ? -17.597 -1.900 14.517 1.00 97.88 184 GLY A N 1
ATOM 1491 C CA . GLY A 1 184 ? -18.090 -3.104 15.179 1.00 97.88 184 GLY A CA 1
ATOM 1492 C C . GLY A 1 184 ? -17.367 -4.392 14.776 1.00 97.88 184 GLY A C 1
ATOM 1493 O O . GLY A 1 184 ? -17.558 -5.398 15.463 1.00 97.88 184 GLY A O 1
ATOM 1494 N N . ASP A 1 185 ? -16.507 -4.363 13.753 1.00 97.50 185 ASP A N 1
ATOM 1495 C CA . ASP A 1 185 ? -15.730 -5.520 13.310 1.00 97.50 185 ASP A CA 1
ATOM 1496 C C . ASP A 1 185 ? -14.315 -5.552 13.904 1.00 97.50 185 ASP A C 1
ATOM 1498 O O . ASP A 1 185 ? -13.715 -4.542 14.286 1.00 97.50 185 ASP A O 1
ATOM 1502 N N . SER A 1 186 ? -13.752 -6.761 13.954 1.00 96.50 186 SER A N 1
ATOM 1503 C CA . SER A 1 186 ? -12.304 -6.943 14.061 1.00 96.50 186 SER A CA 1
ATOM 1504 C C . SER A 1 186 ? -11.722 -7.094 12.663 1.00 96.50 186 SER A C 1
ATOM 1506 O O . SER A 1 186 ? -12.074 -8.039 11.959 1.00 96.50 186 SER A O 1
ATOM 1508 N N . VAL A 1 187 ? -10.813 -6.201 12.287 1.00 97.69 187 VAL A N 1
ATOM 1509 C CA . VAL A 1 187 ? -10.294 -6.107 10.922 1.00 97.69 187 VAL A CA 1
ATOM 1510 C C . VAL A 1 187 ? -8.790 -6.335 10.852 1.00 97.69 187 VAL A C 1
ATOM 1512 O O . VAL A 1 187 ? -8.070 -6.216 11.848 1.00 97.69 187 VAL A O 1
ATOM 1515 N N . ILE A 1 188 ? -8.323 -6.658 9.650 1.00 97.25 188 ILE A N 1
ATOM 1516 C CA . ILE A 1 188 ? -6.911 -6.705 9.269 1.00 97.25 188 ILE A CA 1
ATOM 1517 C C . ILE A 1 188 ? -6.738 -5.851 8.012 1.00 97.25 188 ILE A C 1
ATOM 1519 O O . ILE A 1 188 ? -7.481 -6.032 7.049 1.00 97.25 188 ILE A O 1
ATOM 1523 N N . ILE A 1 189 ? -5.757 -4.947 8.009 1.00 98.44 189 ILE A N 1
ATOM 1524 C CA . ILE A 1 189 ? -5.374 -4.155 6.834 1.00 98.44 189 ILE A CA 1
ATOM 1525 C C . ILE A 1 189 ? -4.200 -4.836 6.135 1.00 98.44 189 ILE A C 1
ATOM 1527 O O . ILE A 1 189 ? -3.271 -5.293 6.798 1.00 98.44 189 ILE A O 1
ATOM 1531 N N . ALA A 1 190 ? -4.219 -4.877 4.806 1.00 97.31 190 ALA A N 1
ATOM 1532 C CA . ALA A 1 190 ? -3.083 -5.294 4.001 1.00 97.31 190 ALA A CA 1
ATOM 1533 C C . ALA A 1 190 ? -2.689 -4.202 3.006 1.00 97.31 190 ALA A C 1
ATOM 1535 O O . ALA A 1 190 ? -3.531 -3.688 2.274 1.00 97.31 190 ALA A O 1
ATOM 1536 N N . PHE A 1 191 ? -1.402 -3.886 2.959 1.00 98.56 191 PHE A N 1
ATOM 1537 C CA . PHE A 1 191 ? -0.785 -3.097 1.900 1.00 98.56 191 PHE A CA 1
ATOM 1538 C C . PHE A 1 191 ? -0.173 -4.058 0.892 1.00 98.56 191 PHE A C 1
ATOM 1540 O O . PHE A 1 191 ? 0.621 -4.917 1.278 1.00 98.56 191 PHE A O 1
ATOM 1547 N N . VAL A 1 192 ? -0.565 -3.953 -0.374 1.00 97.38 192 VAL A N 1
ATOM 1548 C CA . VAL A 1 192 ? -0.224 -4.954 -1.388 1.00 97.38 192 VAL A CA 1
ATOM 1549 C C . VAL A 1 192 ? 0.476 -4.284 -2.550 1.00 97.38 192 VAL A C 1
ATOM 1551 O O . VAL A 1 192 ? -0.120 -3.440 -3.215 1.00 97.38 192 VAL A O 1
ATOM 1554 N N . PHE A 1 193 ? 1.731 -4.666 -2.782 1.00 97.81 193 PHE A N 1
ATOM 1555 C CA . PHE A 1 193 ? 2.508 -4.256 -3.947 1.00 97.81 193 PHE A CA 1
ATOM 1556 C C . PHE A 1 193 ? 2.673 -5.449 -4.887 1.00 97.81 193 PHE A C 1
ATOM 1558 O O . PHE A 1 193 ? 3.109 -6.522 -4.465 1.00 97.81 193 PHE A O 1
ATOM 1565 N N . SER A 1 194 ? 2.319 -5.266 -6.153 1.00 95.50 194 SER A N 1
ATOM 1566 C CA . SER A 1 194 ? 2.516 -6.257 -7.201 1.00 95.50 194 SER A CA 1
ATOM 1567 C C . SER A 1 194 ? 3.235 -5.635 -8.389 1.00 95.50 194 SER A C 1
ATOM 1569 O O . SER A 1 194 ? 2.931 -4.501 -8.767 1.00 95.50 194 SER A O 1
ATOM 1571 N N . ALA A 1 195 ? 4.181 -6.388 -8.948 1.00 94.38 195 ALA A N 1
ATOM 1572 C CA . ALA A 1 195 ? 4.949 -5.992 -10.119 1.00 94.38 195 ALA A CA 1
ATOM 1573 C C . ALA A 1 195 ? 4.713 -6.974 -11.262 1.00 94.38 195 ALA A C 1
ATOM 1575 O O . ALA A 1 195 ? 4.620 -8.189 -11.041 1.00 94.38 195 ALA A O 1
ATOM 1576 N N . ASP A 1 196 ? 4.610 -6.434 -12.464 1.00 92.00 196 ASP A N 1
ATOM 1577 C CA . ASP A 1 196 ? 4.459 -7.190 -13.687 1.00 92.00 196 ASP A CA 1
ATOM 1578 C C . ASP A 1 196 ? 5.790 -7.892 -14.087 1.00 92.00 196 ASP A C 1
ATOM 1580 O O . ASP A 1 196 ? 6.789 -7.845 -13.361 1.00 92.00 196 ASP A O 1
ATOM 1584 N N . PRO A 1 197 ? 5.806 -8.671 -15.179 1.00 89.81 197 PRO A N 1
ATOM 1585 C CA . PRO A 1 197 ? 6.989 -9.384 -15.655 1.00 89.81 197 PRO A CA 1
ATOM 1586 C C . PRO A 1 197 ? 8.070 -8.539 -16.329 1.00 89.81 197 PRO A C 1
ATOM 1588 O O . PRO A 1 197 ? 9.142 -9.085 -16.612 1.00 89.81 197 PRO A O 1
ATOM 1591 N N . ALA A 1 198 ? 7.758 -7.305 -16.721 1.00 92.12 198 ALA A N 1
ATOM 1592 C CA . ALA A 1 198 ? 8.449 -6.620 -17.801 1.00 92.12 198 ALA A CA 1
ATOM 1593 C C . ALA A 1 198 ? 9.465 -5.596 -17.306 1.00 92.12 198 ALA A C 1
ATOM 1595 O O . ALA A 1 198 ? 10.595 -5.596 -17.804 1.00 92.12 198 ALA A O 1
ATOM 1596 N N . VAL A 1 199 ? 9.075 -4.716 -16.381 1.00 94.88 199 VAL A N 1
ATOM 1597 C CA . VAL A 1 199 ? 9.908 -3.578 -15.980 1.00 94.88 199 VAL A CA 1
ATOM 1598 C C . VAL A 1 199 ? 10.064 -3.506 -14.468 1.00 94.88 199 VAL A C 1
ATOM 1600 O O . VAL A 1 199 ? 9.142 -3.183 -13.731 1.00 94.88 199 VAL A O 1
ATOM 1603 N N . CYS A 1 200 ? 11.306 -3.657 -14.011 1.00 95.31 200 CYS A N 1
ATOM 1604 C CA . CYS A 1 200 ? 11.687 -3.350 -12.636 1.00 95.31 200 CYS A CA 1
ATOM 1605 C C . CYS A 1 200 ? 12.914 -2.435 -12.553 1.00 95.31 200 CYS A C 1
ATOM 1607 O O . CYS A 1 200 ? 13.421 -1.900 -13.546 1.00 95.31 200 CYS A O 1
ATOM 1609 N N . THR A 1 201 ? 13.439 -2.281 -11.334 1.00 95.38 201 THR A N 1
ATOM 1610 C CA . THR A 1 201 ? 14.655 -1.515 -11.040 1.00 95.38 201 THR A CA 1
ATOM 1611 C C . THR A 1 201 ? 15.840 -1.905 -11.924 1.00 95.38 201 THR A C 1
ATOM 1613 O O . THR A 1 201 ? 16.579 -1.030 -12.373 1.00 95.38 201 THR A O 1
ATOM 1616 N N . ALA A 1 202 ? 16.032 -3.202 -12.184 1.00 94.12 202 ALA A N 1
ATOM 1617 C CA . ALA A 1 202 ? 17.165 -3.684 -12.972 1.00 94.12 202 ALA A CA 1
ATOM 1618 C C . ALA A 1 202 ? 17.002 -3.426 -14.481 1.00 94.12 202 ALA A C 1
ATOM 1620 O O . ALA A 1 202 ? 18.001 -3.212 -15.168 1.00 94.12 202 ALA A O 1
ATOM 1621 N N . ASP A 1 203 ? 15.765 -3.418 -14.984 1.00 94.69 203 ASP A N 1
ATOM 1622 C CA . ASP A 1 203 ? 15.471 -3.283 -16.415 1.00 94.69 203 ASP A CA 1
ATOM 1623 C C . ASP A 1 203 ? 15.579 -1.830 -16.885 1.00 94.69 203 ASP A C 1
ATOM 1625 O O . ASP A 1 203 ? 16.044 -1.559 -17.994 1.00 94.69 203 ASP A O 1
ATOM 1629 N N . THR A 1 204 ? 15.216 -0.877 -16.016 1.00 93.00 204 THR A N 1
ATOM 1630 C CA . THR A 1 204 ? 15.321 0.563 -16.302 1.00 93.00 204 THR A CA 1
ATOM 1631 C C . THR A 1 204 ? 16.059 1.318 -15.186 1.00 93.00 204 THR A C 1
ATOM 1633 O O . THR A 1 204 ? 15.460 2.132 -14.480 1.00 93.00 204 THR A O 1
ATOM 1636 N N . PRO A 1 205 ? 17.387 1.137 -15.040 1.00 90.25 205 PRO A N 1
ATOM 1637 C CA . PRO A 1 205 ? 18.146 1.715 -13.927 1.00 90.25 205 PRO A CA 1
ATOM 1638 C C . PRO A 1 205 ? 18.008 3.240 -13.820 1.00 90.25 205 PRO A C 1
ATOM 1640 O O . PRO A 1 205 ? 17.849 3.792 -12.735 1.00 90.25 205 PRO A O 1
ATOM 1643 N N . ALA A 1 206 ? 17.997 3.935 -14.962 1.00 93.75 206 ALA A N 1
ATOM 1644 C CA . ALA A 1 206 ? 17.888 5.392 -15.019 1.00 93.75 206 ALA A CA 1
ATOM 1645 C C . ALA A 1 206 ? 16.541 5.950 -14.519 1.00 93.75 206 ALA A C 1
ATOM 1647 O O . ALA A 1 206 ? 16.462 7.148 -14.273 1.00 93.75 206 ALA A O 1
ATOM 1648 N N . ALA A 1 207 ? 15.500 5.120 -14.376 1.00 94.81 207 ALA A N 1
ATOM 1649 C CA . ALA A 1 207 ? 14.213 5.550 -13.827 1.00 94.81 207 ALA A CA 1
ATOM 1650 C C . ALA A 1 207 ? 14.213 5.637 -12.290 1.00 94.81 207 ALA A C 1
ATOM 1652 O O . ALA A 1 207 ? 13.287 6.197 -11.700 1.00 94.81 207 ALA A O 1
ATOM 1653 N N . GLY A 1 208 ? 15.243 5.093 -11.630 1.00 95.50 208 GLY A N 1
ATOM 1654 C CA . GLY A 1 208 ? 15.392 5.203 -10.181 1.00 95.50 208 GLY A CA 1
ATOM 1655 C C . GLY A 1 208 ? 14.297 4.492 -9.388 1.00 95.50 208 GLY A C 1
ATOM 1656 O O . GLY A 1 208 ? 13.954 4.938 -8.293 1.00 95.50 208 GLY A O 1
ATOM 1657 N N . PHE A 1 209 ? 13.703 3.440 -9.955 1.00 97.56 209 PHE A N 1
ATOM 1658 C CA . PHE A 1 209 ? 12.625 2.682 -9.329 1.00 97.56 209 PHE A CA 1
ATOM 1659 C C . PHE A 1 209 ? 13.093 2.053 -8.019 1.00 97.56 209 PHE A C 1
ATOM 1661 O O . PHE A 1 209 ? 13.992 1.211 -8.014 1.00 97.56 209 PHE A O 1
ATOM 1668 N N . TYR A 1 210 ? 12.480 2.464 -6.912 1.00 97.00 210 TYR A N 1
ATOM 1669 C CA . TYR A 1 210 ? 12.835 2.014 -5.567 1.00 97.00 210 TYR A CA 1
ATOM 1670 C C . TYR A 1 210 ? 11.700 1.252 -4.874 1.00 97.00 210 TYR A C 1
ATOM 1672 O O . TYR A 1 210 ? 11.874 0.802 -3.747 1.00 97.00 210 TYR A O 1
ATOM 1680 N N . GLY A 1 211 ? 10.546 1.074 -5.523 1.00 97.44 211 GLY A N 1
ATOM 1681 C CA . GLY A 1 211 ? 9.412 0.356 -4.941 1.00 97.44 211 GLY A CA 1
ATOM 1682 C C . GLY A 1 211 ? 8.485 1.279 -4.154 1.00 97.44 211 GLY A C 1
ATOM 1683 O O . GLY A 1 211 ? 8.235 2.419 -4.554 1.00 97.44 211 GLY A O 1
ATOM 1684 N N . VAL A 1 212 ? 7.962 0.773 -3.036 1.00 98.38 212 VAL A N 1
ATOM 1685 C CA . VAL A 1 212 ? 6.916 1.436 -2.242 1.00 98.38 212 VAL A CA 1
ATOM 1686 C C . VAL A 1 212 ? 7.389 1.664 -0.814 1.00 98.38 212 VAL A C 1
ATOM 1688 O O . VAL A 1 212 ? 7.837 0.731 -0.156 1.00 98.38 212 VAL A O 1
ATOM 1691 N N . LEU A 1 213 ? 7.255 2.891 -0.317 1.00 98.38 213 LEU A N 1
ATOM 1692 C CA . LEU A 1 213 ? 7.490 3.258 1.073 1.00 98.38 213 LEU A CA 1
ATOM 1693 C C . LEU A 1 213 ? 6.177 3.732 1.699 1.00 98.38 213 LEU A C 1
ATOM 1695 O O . LEU A 1 213 ? 5.452 4.534 1.103 1.00 98.38 213 LEU A O 1
ATOM 1699 N N . ILE A 1 214 ? 5.889 3.270 2.914 1.00 98.56 214 ILE A N 1
ATOM 1700 C CA . ILE A 1 214 ? 4.754 3.741 3.709 1.00 98.56 214 ILE A CA 1
ATOM 1701 C C . ILE A 1 214 ? 5.165 4.053 5.144 1.00 98.56 214 ILE A C 1
ATOM 1703 O O . ILE A 1 214 ? 6.033 3.392 5.708 1.00 98.56 214 ILE A O 1
ATOM 1707 N N . ASP A 1 215 ? 4.520 5.048 5.742 1.00 98.06 215 ASP A N 1
ATOM 1708 C CA . ASP A 1 215 ? 4.753 5.434 7.134 1.00 98.06 215 ASP A CA 1
ATOM 1709 C C . ASP A 1 215 ? 3.511 6.104 7.748 1.00 98.06 215 ASP A C 1
ATOM 1711 O O . ASP A 1 215 ? 2.537 6.393 7.044 1.00 98.06 215 ASP A O 1
ATOM 1715 N N . ASN A 1 216 ? 3.525 6.352 9.058 1.00 97.69 216 ASN A N 1
ATOM 1716 C CA . ASN A 1 216 ? 2.460 7.012 9.816 1.00 97.69 216 ASN A CA 1
ATOM 1717 C C . ASN A 1 216 ? 1.071 6.425 9.531 1.00 97.69 216 ASN A C 1
ATOM 1719 O O . ASN A 1 216 ? 0.108 7.149 9.250 1.00 97.69 216 ASN A O 1
ATOM 1723 N N . ILE A 1 217 ? 0.978 5.097 9.608 1.00 98.62 217 ILE A N 1
ATOM 1724 C CA . ILE A 1 217 ? -0.259 4.345 9.424 1.00 98.62 217 ILE A CA 1
ATOM 1725 C C . ILE A 1 217 ? -1.106 4.539 10.676 1.00 98.62 217 ILE A C 1
ATOM 1727 O O . ILE A 1 217 ? -0.718 4.132 11.765 1.00 98.62 217 ILE A O 1
ATOM 1731 N N . VAL A 1 218 ? -2.275 5.157 10.540 1.00 98.50 218 VAL A N 1
ATOM 1732 C CA . VAL A 1 218 ? -3.156 5.481 11.665 1.00 98.50 218 VAL A CA 1
ATOM 1733 C C . VAL A 1 218 ? -4.603 5.204 11.292 1.00 98.50 218 VAL A C 1
ATOM 1735 O O . VAL A 1 218 ? -5.089 5.691 10.270 1.00 98.50 218 VAL A O 1
ATOM 1738 N N . VAL A 1 219 ? -5.299 4.484 12.168 1.00 98.69 219 VAL A N 1
ATOM 1739 C CA . VAL A 1 219 ? -6.752 4.332 12.174 1.00 98.69 219 VAL A CA 1
ATOM 1740 C C . VAL A 1 219 ? -7.313 5.063 13.381 1.00 98.69 219 VAL A C 1
ATOM 1742 O O . VAL A 1 219 ? -6.987 4.730 14.522 1.00 98.69 219 VAL A O 1
ATOM 1745 N N . LYS A 1 220 ? -8.161 6.057 13.137 1.00 98.44 220 LYS A N 1
ATOM 1746 C CA . LYS A 1 220 ? -8.737 6.895 14.191 1.00 98.44 220 LYS A CA 1
ATOM 1747 C C . LYS A 1 220 ? -10.093 7.462 13.798 1.00 98.44 220 LYS A C 1
ATOM 1749 O O . LYS A 1 220 ? -10.421 7.504 12.614 1.00 98.44 220 LYS A O 1
ATOM 1754 N N . ASP A 1 221 ? -10.838 7.952 14.776 1.00 97.75 221 ASP A N 1
ATOM 1755 C CA . ASP A 1 221 ? -11.931 8.894 14.542 1.00 97.75 221 ASP A CA 1
ATOM 1756 C C . ASP A 1 221 ? -11.500 10.329 14.925 1.00 97.75 221 ASP A C 1
ATOM 1758 O O . ASP A 1 221 ? -10.309 10.667 14.880 1.00 97.75 221 ASP A O 1
ATOM 1762 N N . SER A 1 222 ? -12.452 11.216 15.238 1.00 95.81 222 SER A N 1
ATOM 1763 C CA . SER A 1 222 ? -12.128 12.593 15.639 1.00 95.81 222 SER A CA 1
ATOM 1764 C C . SER A 1 222 ? -11.560 12.733 17.059 1.00 95.81 222 SER A C 1
ATOM 1766 O O . SER A 1 222 ? -11.057 13.807 17.393 1.00 95.81 222 SER A O 1
ATOM 1768 N N . VAL A 1 223 ? -11.616 11.680 17.879 1.00 96.19 223 VAL A N 1
ATOM 1769 C CA . VAL A 1 223 ? -11.241 11.684 19.300 1.00 96.19 223 VAL A CA 1
ATOM 1770 C C . VAL A 1 223 ? -10.190 10.616 19.606 1.00 96.19 223 VAL A C 1
ATOM 1772 O O . VAL A 1 223 ? -9.157 10.928 20.198 1.00 96.19 223 VAL A O 1
ATOM 1775 N N . ASP A 1 224 ? -10.426 9.380 19.177 1.00 97.31 224 ASP A N 1
ATOM 1776 C CA . ASP A 1 224 ? -9.687 8.191 19.579 1.00 97.31 224 ASP A CA 1
ATOM 1777 C C . ASP A 1 224 ? -8.861 7.611 18.429 1.00 97.31 224 ASP A C 1
ATOM 1779 O O . ASP A 1 224 ? -9.268 7.604 17.268 1.00 97.31 224 ASP A O 1
ATOM 1783 N N . THR A 1 225 ? -7.686 7.070 18.763 1.00 98.00 225 THR A N 1
ATOM 1784 C CA . THR A 1 225 ? -6.870 6.263 17.844 1.00 98.00 225 THR A CA 1
ATOM 1785 C C . THR A 1 225 ? -7.062 4.786 18.161 1.00 98.00 225 THR A C 1
ATOM 1787 O O . THR A 1 225 ? -6.776 4.344 19.271 1.00 98.00 225 THR A O 1
ATOM 1790 N N . PHE A 1 226 ? -7.532 4.021 17.178 1.00 97.38 226 PHE A N 1
ATOM 1791 C CA . PHE A 1 226 ? -7.830 2.594 17.320 1.00 97.38 226 PHE A CA 1
ATOM 1792 C C . PHE A 1 226 ? -6.635 1.712 16.957 1.00 97.38 226 PHE A C 1
ATOM 1794 O O . PHE A 1 226 ? -6.461 0.630 17.518 1.00 97.38 226 PHE A O 1
ATOM 1801 N N . PHE A 1 227 ? -5.803 2.169 16.022 1.00 98.06 227 PHE A N 1
ATOM 1802 C CA . PHE A 1 227 ? -4.622 1.447 15.569 1.00 98.06 227 PHE A CA 1
ATOM 1803 C C . PHE A 1 227 ? -3.586 2.421 15.013 1.00 98.06 227 PHE A C 1
ATOM 1805 O O . PHE A 1 227 ? -3.954 3.395 14.357 1.00 98.06 227 PHE A O 1
ATOM 1812 N N . ALA A 1 228 ? -2.303 2.170 15.262 1.00 97.44 228 ALA A N 1
ATOM 1813 C CA . ALA A 1 228 ? -1.230 2.965 14.684 1.00 97.44 228 ALA A CA 1
ATOM 1814 C C . ALA A 1 228 ? 0.061 2.156 14.527 1.00 97.44 228 ALA A C 1
ATOM 1816 O O . ALA A 1 228 ? 0.367 1.309 15.367 1.00 97.44 228 ALA A O 1
ATOM 1817 N N . ASP A 1 229 ? 0.815 2.463 13.479 1.00 97.12 229 ASP A N 1
ATOM 1818 C CA . ASP A 1 229 ? 2.170 1.987 13.231 1.00 97.12 229 ASP A CA 1
ATOM 1819 C C . ASP A 1 229 ? 3.000 3.123 12.615 1.00 97.12 229 ASP A C 1
ATOM 1821 O O . ASP A 1 229 ? 2.548 3.810 11.696 1.00 97.12 229 ASP A O 1
ATOM 1825 N N . PHE A 1 230 ? 4.197 3.322 13.164 1.00 95.88 230 PHE A N 1
ATOM 1826 C CA . PHE A 1 230 ? 5.142 4.381 12.788 1.00 95.88 230 PHE A CA 1
ATOM 1827 C C . PHE A 1 230 ? 6.490 3.790 12.343 1.00 95.88 230 PHE A C 1
ATOM 1829 O O . PHE A 1 230 ? 7.535 4.397 12.552 1.00 95.88 230 PHE A O 1
ATOM 1836 N N . ALA A 1 231 ? 6.481 2.537 11.867 1.00 92.06 231 ALA A N 1
ATOM 1837 C CA . ALA A 1 231 ? 7.652 1.807 11.391 1.00 92.06 231 ALA A CA 1
ATOM 1838 C C . ALA A 1 231 ? 8.849 1.814 12.365 1.00 92.06 231 ALA A C 1
ATOM 1840 O O . ALA A 1 231 ? 10.004 1.912 11.958 1.00 92.06 231 ALA A O 1
ATOM 1841 N N . VAL A 1 232 ? 8.583 1.705 13.670 1.00 87.38 232 VAL A N 1
ATOM 1842 C CA . VAL A 1 232 ? 9.627 1.606 14.711 1.00 87.38 232 VAL A CA 1
ATOM 1843 C C . VAL A 1 232 ? 9.925 0.160 15.108 1.00 87.38 232 VAL A C 1
ATOM 1845 O O . VAL A 1 232 ? 11.001 -0.139 15.623 1.00 87.38 232 VAL A O 1
ATOM 1848 N N . ASP A 1 233 ? 8.974 -0.744 14.869 1.00 83.31 233 ASP A N 1
ATOM 1849 C CA . ASP A 1 233 ? 9.081 -2.174 15.119 1.00 83.31 233 ASP A CA 1
ATOM 1850 C C . ASP A 1 233 ? 8.084 -2.961 14.250 1.00 83.31 233 ASP A C 1
ATOM 1852 O O . ASP A 1 233 ? 7.295 -2.397 13.498 1.00 83.31 233 ASP A O 1
ATOM 1856 N N . THR A 1 234 ? 8.129 -4.290 14.350 1.00 78.50 234 THR A N 1
ATOM 1857 C CA . THR A 1 234 ? 7.276 -5.214 13.580 1.00 78.50 234 THR A CA 1
ATOM 1858 C C . THR A 1 234 ? 6.075 -5.733 14.381 1.00 78.50 234 THR A C 1
ATOM 1860 O O . THR A 1 234 ? 5.434 -6.709 14.002 1.00 78.50 234 THR A O 1
ATOM 1863 N N . SER A 1 235 ? 5.758 -5.128 15.529 1.00 76.19 235 SER A N 1
ATOM 1864 C CA . SER A 1 235 ? 4.733 -5.646 16.449 1.00 76.19 235 SER A CA 1
ATOM 1865 C C . SER A 1 235 ? 3.307 -5.527 15.905 1.00 76.19 235 SER A C 1
ATOM 1867 O O . SER A 1 235 ? 2.407 -6.259 16.331 1.00 76.19 235 SER A O 1
ATOM 1869 N N . ASN A 1 236 ? 3.094 -4.606 14.966 1.00 86.56 236 ASN A N 1
ATOM 1870 C CA . ASN A 1 236 ? 1.785 -4.277 14.418 1.00 86.56 236 ASN A CA 1
ATOM 1871 C C . ASN A 1 236 ? 1.610 -4.704 12.962 1.00 86.56 236 ASN A C 1
ATOM 1873 O O . ASN A 1 236 ? 0.463 -4.836 12.543 1.00 86.56 236 ASN A O 1
ATOM 1877 N N . PHE A 1 237 ? 2.689 -4.963 12.222 1.00 89.50 237 PHE A N 1
ATOM 1878 C CA . PHE A 1 237 ? 2.640 -5.467 10.852 1.00 89.50 237 PHE A CA 1
ATOM 1879 C C . PHE A 1 237 ? 3.621 -6.612 10.638 1.00 89.50 237 PHE A C 1
ATOM 1881 O O . PHE A 1 237 ? 4.759 -6.580 11.106 1.00 89.50 237 PHE A O 1
ATOM 1888 N N . CYS A 1 238 ? 3.187 -7.606 9.870 1.00 83.88 238 CYS A N 1
ATOM 1889 C CA . CYS A 1 238 ? 4.030 -8.688 9.398 1.00 83.88 238 CYS A CA 1
ATOM 1890 C C . CYS A 1 238 ? 4.058 -8.722 7.862 1.00 83.88 238 CYS A C 1
ATOM 1892 O O . CYS A 1 238 ? 3.006 -8.649 7.217 1.00 83.88 238 CYS A O 1
ATOM 1894 N N . PRO A 1 239 ? 5.247 -8.861 7.253 1.00 84.56 239 PRO A N 1
ATOM 1895 C CA . PRO A 1 239 ? 5.347 -9.268 5.861 1.00 84.56 239 PRO A CA 1
ATOM 1896 C C . PRO A 1 239 ? 4.674 -10.632 5.688 1.00 84.56 239 PRO A C 1
ATOM 1898 O O . PRO A 1 239 ? 4.941 -11.566 6.450 1.00 84.56 239 PRO A O 1
ATOM 1901 N N . ARG A 1 240 ? 3.790 -10.741 4.700 1.00 73.62 240 ARG A N 1
ATOM 1902 C CA . ARG A 1 240 ? 3.200 -11.998 4.252 1.00 73.62 240 ARG A CA 1
ATOM 1903 C C . ARG A 1 240 ? 3.500 -12.131 2.774 1.00 73.62 240 ARG A C 1
ATOM 1905 O O . ARG A 1 240 ? 3.078 -11.313 1.962 1.00 73.62 240 ARG A O 1
ATOM 1912 N N . ASP A 1 241 ? 4.186 -13.193 2.416 1.00 56.88 241 ASP A N 1
ATOM 1913 C CA . ASP A 1 241 ? 4.360 -13.493 1.011 1.00 56.88 241 ASP A CA 1
ATOM 1914 C C . ASP A 1 241 ? 3.025 -14.007 0.466 1.00 56.88 241 ASP A C 1
ATOM 1916 O O . ASP A 1 241 ? 2.313 -14.766 1.140 1.00 56.88 241 ASP A O 1
ATOM 1920 N N . GLY A 1 242 ? 2.696 -13.640 -0.777 1.00 46.12 242 GLY A N 1
ATOM 1921 C CA . GLY A 1 242 ? 1.545 -14.197 -1.502 1.00 46.12 242 GLY A CA 1
ATOM 1922 C C . GLY A 1 242 ? 1.578 -15.730 -1.630 1.00 46.12 242 GLY A C 1
ATOM 1923 O O . GLY A 1 242 ? 0.576 -16.344 -1.977 1.00 46.12 242 GLY A O 1
ATOM 1924 N N . TYR A 1 243 ? 2.706 -16.356 -1.281 1.00 39.56 243 TYR A N 1
ATOM 1925 C CA . TYR A 1 243 ? 2.952 -17.795 -1.347 1.00 39.56 243 TYR A CA 1
ATOM 1926 C C . TYR A 1 243 ? 2.655 -18.563 -0.045 1.00 39.56 243 TYR A C 1
ATOM 1928 O O . TYR A 1 243 ? 2.791 -19.787 -0.002 1.00 39.56 243 TYR A O 1
ATOM 1936 N N . GLY A 1 244 ? 2.159 -17.888 0.996 1.00 39.88 244 GLY A N 1
ATOM 1937 C CA . GLY A 1 244 ? 1.761 -18.516 2.258 1.00 39.88 244 GLY A CA 1
ATOM 1938 C C . GLY A 1 244 ? 2.752 -18.251 3.387 1.00 39.88 244 GLY A C 1
ATOM 1939 O O . GLY A 1 244 ? 3.962 -18.175 3.205 1.00 39.88 244 GLY A O 1
ATOM 1940 N N . THR A 1 245 ? 2.214 -18.061 4.587 1.00 38.34 245 THR A N 1
ATOM 1941 C CA . THR A 1 245 ? 2.978 -17.666 5.766 1.00 38.34 245 THR A CA 1
ATOM 1942 C C . THR A 1 245 ? 3.613 -18.866 6.460 1.00 38.34 245 THR A C 1
ATOM 1944 O O . THR A 1 245 ? 2.918 -19.755 6.946 1.00 38.34 245 THR A O 1
ATOM 1947 N N . PHE A 1 246 ? 4.932 -18.795 6.622 1.00 38.69 246 PHE A N 1
ATOM 1948 C CA . PHE A 1 246 ? 5.710 -19.365 7.727 1.00 38.69 246 PHE A CA 1
ATOM 1949 C C . PHE A 1 246 ? 4.957 -19.363 9.067 1.00 38.69 246 PHE A C 1
ATOM 1951 O O . PHE A 1 246 ? 4.959 -18.315 9.706 1.00 38.69 246 PHE A O 1
ATOM 1958 N N . THR A 1 247 ? 4.332 -20.455 9.533 1.00 40.03 247 THR A N 1
ATOM 1959 C CA . THR A 1 247 ? 3.755 -20.482 10.894 1.00 40.03 247 THR A CA 1
ATOM 1960 C C . THR A 1 247 ? 4.601 -21.353 11.815 1.00 40.03 247 THR A C 1
ATOM 1962 O O . THR A 1 247 ? 4.684 -22.569 11.651 1.00 40.03 247 THR A O 1
ATOM 1965 N N . LEU A 1 248 ? 5.219 -20.729 12.820 1.00 39.12 248 LEU A N 1
ATOM 1966 C CA . LEU A 1 248 ? 5.898 -21.432 13.905 1.00 39.12 248 LEU A CA 1
ATOM 1967 C C . LEU A 1 248 ? 4.829 -21.916 14.897 1.00 39.12 248 LEU A C 1
ATOM 1969 O O . LEU A 1 248 ? 4.278 -21.124 15.659 1.00 39.12 248 LEU A O 1
ATOM 1973 N N . THR A 1 249 ? 4.466 -23.197 14.863 1.00 41.88 249 THR A N 1
ATOM 1974 C CA . THR A 1 249 ? 3.289 -23.691 15.602 1.00 41.88 249 THR A CA 1
ATOM 1975 C C . THR A 1 249 ? 3.578 -24.206 17.010 1.00 41.88 249 THR A C 1
ATOM 1977 O O . THR A 1 249 ? 2.643 -24.634 17.683 1.00 41.88 249 THR A O 1
ATOM 1980 N N . ASN A 1 250 ? 4.826 -24.198 17.497 1.00 39.56 250 ASN A N 1
ATOM 1981 C CA . ASN A 1 250 ? 5.103 -24.742 18.829 1.00 39.56 250 ASN A CA 1
ATOM 1982 C C . ASN A 1 250 ? 6.244 -24.032 19.576 1.00 39.56 250 ASN A C 1
ATOM 1984 O O . ASN A 1 250 ? 7.417 -24.306 19.342 1.00 39.56 250 ASN A O 1
ATOM 1988 N N . ALA A 1 251 ? 5.886 -23.156 20.519 1.00 44.50 251 ALA A N 1
ATOM 1989 C CA . ALA A 1 251 ? 6.824 -22.471 21.415 1.00 44.50 251 ALA A CA 1
ATOM 1990 C C . ALA A 1 251 ? 7.089 -23.229 22.738 1.00 44.50 251 ALA A C 1
ATOM 1992 O O . ALA A 1 251 ? 7.763 -22.697 23.617 1.00 44.50 251 ALA A O 1
ATOM 1993 N N . THR A 1 252 ? 6.550 -24.443 22.919 1.00 44.44 252 THR A N 1
ATOM 1994 C CA . THR A 1 252 ? 6.660 -25.209 24.179 1.00 44.44 252 THR A CA 1
ATOM 1995 C C . THR A 1 252 ? 7.093 -26.666 23.992 1.00 44.44 252 THR A C 1
ATOM 1997 O O . THR A 1 252 ? 6.888 -27.492 24.885 1.00 44.44 252 THR A O 1
ATOM 2000 N N . ALA A 1 253 ? 7.727 -27.013 22.867 1.00 40.25 253 ALA A N 1
ATOM 2001 C CA . ALA A 1 253 ? 8.319 -28.339 22.696 1.00 40.25 253 ALA A CA 1
ATOM 2002 C C . ALA A 1 253 ? 9.399 -28.586 23.774 1.00 40.25 253 ALA A C 1
ATOM 2004 O O . ALA A 1 253 ? 10.390 -27.870 23.858 1.00 40.25 253 ALA A O 1
ATOM 2005 N N . HIS A 1 254 ? 9.188 -29.602 24.617 1.00 39.59 254 HIS A N 1
ATOM 2006 C CA . HIS A 1 254 ? 10.039 -29.986 25.759 1.00 39.59 254 HIS A CA 1
ATOM 2007 C C . HIS A 1 254 ? 11.342 -30.710 25.324 1.00 39.59 254 HIS A C 1
ATOM 2009 O O . HIS A 1 254 ? 11.820 -31.645 25.959 1.00 39.59 254 HIS A O 1
ATOM 2015 N N . SER A 1 255 ? 11.930 -30.323 24.205 1.00 45.78 255 SER A N 1
ATOM 2016 C CA . SER A 1 255 ? 13.275 -30.739 23.797 1.00 45.78 255 SER A CA 1
ATOM 2017 C C . SER A 1 255 ? 13.659 -29.911 22.587 1.00 45.78 255 SER A C 1
ATOM 2019 O O . SER A 1 255 ? 12.788 -29.674 21.752 1.00 45.78 255 SER A O 1
ATOM 2021 N N . ASP A 1 256 ? 14.924 -29.501 22.526 1.00 39.06 256 ASP A N 1
ATOM 2022 C CA . ASP A 1 256 ? 15.551 -28.544 21.601 1.00 39.06 256 ASP A CA 1
ATOM 2023 C C . ASP A 1 256 ? 15.389 -28.889 20.106 1.00 39.06 256 ASP A C 1
ATOM 2025 O O . ASP A 1 256 ? 16.329 -29.170 19.376 1.00 39.06 256 ASP A O 1
ATOM 2029 N N . SER A 1 257 ? 14.159 -28.908 19.617 1.00 44.34 257 SER A N 1
ATOM 2030 C CA . SER A 1 257 ? 13.816 -29.136 18.222 1.00 44.34 257 SER A CA 1
ATOM 2031 C C . SER A 1 257 ? 12.728 -28.138 17.874 1.00 44.34 257 SER A C 1
ATOM 2033 O O . SER A 1 257 ? 11.532 -28.382 18.049 1.00 44.34 257 SER A O 1
ATOM 2035 N N . TYR A 1 258 ? 13.169 -26.964 17.429 1.00 42.47 258 TYR A N 1
ATOM 2036 C CA . TYR A 1 258 ? 12.304 -26.028 16.731 1.00 42.47 258 TYR A CA 1
ATOM 2037 C C . TYR A 1 258 ? 11.726 -26.746 15.502 1.00 42.47 258 TYR A C 1
ATOM 2039 O O . TYR A 1 258 ? 12.391 -27.570 14.884 1.00 42.47 258 TYR A O 1
ATOM 2047 N N . SER A 1 259 ? 10.464 -26.494 15.170 1.00 43.00 259 SER A N 1
ATOM 2048 C CA . SER A 1 259 ? 9.851 -27.006 13.940 1.00 43.00 259 SER A CA 1
ATOM 2049 C C . SER A 1 259 ? 9.225 -25.843 13.189 1.00 43.00 259 SER A C 1
ATOM 2051 O O . SER A 1 259 ? 8.635 -24.944 13.795 1.00 43.00 259 SER A O 1
ATOM 2053 N N . LEU A 1 260 ? 9.389 -25.853 11.870 1.00 39.66 260 LEU A N 1
ATOM 2054 C CA . LEU A 1 260 ? 8.870 -24.847 10.955 1.00 39.66 260 LEU A CA 1
ATOM 2055 C C . LEU A 1 260 ? 7.852 -25.548 10.054 1.00 39.66 260 LEU A C 1
ATOM 2057 O O . LEU A 1 260 ? 8.191 -26.499 9.354 1.00 39.66 260 LEU A O 1
ATOM 2061 N N . VAL A 1 261 ? 6.587 -25.128 10.118 1.00 38.78 261 VAL A N 1
ATOM 2062 C CA . VAL A 1 261 ? 5.524 -25.677 9.271 1.00 38.78 261 VAL A CA 1
ATOM 2063 C C . VAL A 1 261 ? 5.246 -24.671 8.162 1.00 38.78 261 VAL A C 1
ATOM 2065 O O . VAL A 1 261 ? 4.778 -23.562 8.422 1.00 38.78 261 VAL A O 1
ATOM 2068 N N . ALA A 1 262 ? 5.537 -25.061 6.922 1.00 37.22 262 ALA A N 1
ATOM 2069 C CA . ALA A 1 262 ? 5.054 -24.361 5.741 1.00 37.22 262 ALA A CA 1
ATOM 2070 C C . ALA A 1 262 ? 3.608 -24.806 5.465 1.00 37.22 262 ALA A C 1
ATOM 2072 O O . ALA A 1 262 ? 3.378 -26.007 5.283 1.00 37.22 262 ALA A O 1
ATOM 2073 N N . PRO A 1 263 ? 2.610 -23.907 5.430 1.00 33.50 263 PRO A N 1
ATOM 2074 C CA . PRO A 1 263 ? 1.335 -24.254 4.834 1.00 33.50 263 PRO A CA 1
ATOM 2075 C C . PRO A 1 263 ? 1.549 -24.457 3.332 1.00 33.50 263 PRO A C 1
ATOM 2077 O O . PRO A 1 263 ? 2.116 -23.611 2.644 1.00 33.50 263 PRO A O 1
ATOM 2080 N N . ASN A 1 264 ? 1.102 -25.604 2.832 1.00 33.62 264 ASN A N 1
ATOM 2081 C CA . ASN A 1 264 ? 1.097 -25.909 1.412 1.00 33.62 264 ASN A CA 1
ATOM 2082 C C . ASN A 1 264 ? 0.069 -25.000 0.722 1.00 33.62 264 ASN A C 1
ATOM 2084 O O . ASN A 1 264 ? -1.119 -25.328 0.696 1.00 33.62 264 ASN A O 1
ATOM 2088 N N . THR A 1 265 ? 0.490 -23.855 0.184 1.00 35.34 265 THR A N 1
ATOM 2089 C CA . THR A 1 265 ? -0.319 -23.187 -0.836 1.00 35.34 265 THR A CA 1
ATOM 2090 C C . THR A 1 265 ? -0.003 -23.884 -2.147 1.00 35.34 265 THR A C 1
ATOM 2092 O O . THR A 1 265 ? 1.060 -23.695 -2.732 1.00 35.34 265 THR A O 1
ATOM 2095 N N . ILE A 1 266 ? -0.922 -24.744 -2.581 1.00 33.19 266 ILE A N 1
ATOM 2096 C CA . ILE A 1 266 ? -0.902 -25.365 -3.901 1.00 33.19 266 ILE A CA 1
ATOM 2097 C C . ILE A 1 266 ? -1.084 -24.245 -4.935 1.00 33.19 266 ILE A C 1
ATOM 2099 O O . ILE A 1 266 ? -2.190 -23.967 -5.384 1.00 33.19 266 ILE A O 1
ATOM 2103 N N . GLY A 1 267 ? 0.010 -23.586 -5.304 1.00 33.81 267 GLY A N 1
ATOM 2104 C CA . GLY A 1 267 ? 0.150 -22.894 -6.576 1.00 33.81 267 GLY A CA 1
ATOM 2105 C C . GLY A 1 267 ? 0.591 -23.917 -7.612 1.00 33.81 267 GLY A C 1
ATOM 2106 O O . GLY A 1 267 ? 1.751 -23.950 -8.010 1.00 33.81 267 GLY A O 1
ATOM 2107 N N . THR A 1 268 ? -0.296 -24.840 -7.989 1.00 29.48 268 THR A N 1
ATOM 2108 C CA . THR A 1 268 ? -0.020 -25.710 -9.133 1.00 29.48 268 THR A CA 1
ATOM 2109 C C . THR A 1 268 ? 0.007 -24.864 -10.394 1.00 29.48 268 THR A C 1
ATOM 2111 O O . THR A 1 268 ? -1.033 -24.367 -10.819 1.00 29.48 268 THR A O 1
ATOM 2114 N N . ASN A 1 269 ? 1.193 -24.842 -11.000 1.00 28.64 269 ASN A N 1
ATOM 2115 C CA . ASN A 1 269 ? 1.536 -24.383 -12.343 1.00 28.64 269 ASN A CA 1
ATOM 2116 C C . ASN A 1 269 ? 1.737 -22.878 -12.482 1.00 28.64 269 ASN A C 1
ATOM 2118 O O . ASN A 1 269 ? 0.756 -22.182 -12.681 1.00 28.64 269 ASN A O 1
ATOM 2122 N N . TYR A 1 270 ? 2.997 -22.442 -12.571 1.00 30.25 270 TYR A N 1
ATOM 2123 C CA . TYR A 1 270 ? 3.410 -21.512 -13.626 1.00 30.25 270 TYR A CA 1
ATOM 2124 C C . TYR A 1 270 ? 4.809 -21.906 -14.130 1.00 30.25 270 TYR A C 1
ATOM 2126 O O . TYR A 1 270 ? 5.702 -22.212 -13.338 1.00 30.25 270 TYR A O 1
ATOM 2134 N N . TYR A 1 271 ? 4.901 -22.024 -15.457 1.00 29.05 271 TYR A N 1
ATOM 2135 C CA . TYR A 1 271 ? 6.105 -22.252 -16.260 1.00 29.05 271 TYR A CA 1
ATOM 2136 C C . TYR A 1 271 ? 6.862 -20.944 -16.472 1.00 29.05 271 TYR A C 1
ATOM 2138 O O . TYR A 1 271 ? 6.177 -19.900 -16.526 1.00 29.05 271 TYR A O 1
#

pLDDT: mean 79.47, std 25.31, range [25.42, 98.88]

Radius of gyration: 22.42 Å; chains: 1; bounding box: 48×73×50 Å